Protein AF-A0A418Q5N7-F1 (afdb_monomer)

InterPro domains:
  IPR010618 Resuscitation-promoting factor, core lysozyme-like domain [PF06737] (36-112)
  IPR010618 Resuscitation-promoting factor, core lysozyme-like domain [cd13925] (40-112)
  IPR021630 Resuscitation-promoting factor Rpf1, C-terminal [PF11574] (117-200)
  IPR023346 Lysozyme-like domain superfamily [SSF53955] (37-118)
  IPR044905 Resuscitation-promoting factor Rpf1, C-terminal superfamily [G3DSA:1.10.1200.100] (118-209)

Mean predicted aligned error: 20.43 Å

Secondary structure (DSSP, 8-state):
-------------------------S--------PBPPHHHHHHHHHHHHTT-TT---SSSEETTTTEEHHHHHHTTGGGT-SSGGGS-HHHHHHHHHHHHHHHGGGGSHHHHHHHT--PBP----PPPPS-------S---HHHHHHHHHH--TTHHHHHHHHHHHHHHHHTT-P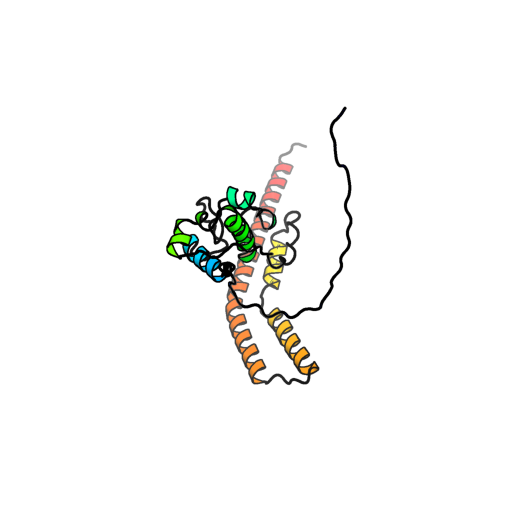PPHHHHHHHHHHHHHHHHHHHHHHHHHHHHHHHHHHHHHHHHHHHHHHHHHHHHTS--

Structure (mmCIF, N/CA/C/O backbone):
data_AF-A0A418Q5N7-F1
#
_entry.id   AF-A0A418Q5N7-F1
#
loop_
_atom_site.group_PDB
_atom_site.id
_atom_site.type_symbol
_atom_site.label_atom_id
_atom_site.label_alt_id
_atom_site.label_comp_id
_atom_site.label_asym_id
_atom_site.label_entity_id
_atom_site.label_seq_id
_atom_site.pdbx_PDB_ins_code
_atom_site.Cartn_x
_atom_site.Cartn_y
_atom_site.Cartn_z
_atom_site.occupancy
_atom_site.B_iso_or_equiv
_atom_site.auth_seq_id
_atom_site.auth_comp_id
_atom_site.auth_asym_id
_atom_site.auth_atom_id
_atom_site.pdbx_PDB_model_num
ATOM 1 N N . MET A 1 1 ? -34.633 22.352 -53.965 1.00 38.97 1 MET A N 1
ATOM 2 C CA . MET A 1 1 ? -34.235 20.928 -54.056 1.00 38.97 1 MET A CA 1
ATOM 3 C C . MET A 1 1 ? -32.882 20.821 -53.351 1.00 38.97 1 MET A C 1
ATOM 5 O O . MET A 1 1 ? -31.895 21.245 -53.923 1.00 38.97 1 MET A O 1
ATOM 9 N N . ALA A 1 2 ? -32.853 20.761 -52.018 1.00 40.00 2 ALA A N 1
ATOM 10 C CA . ALA A 1 2 ? -33.038 19.599 -51.132 1.00 40.00 2 ALA A CA 1
ATOM 11 C C . ALA A 1 2 ? -31.757 18.743 -51.025 1.00 40.00 2 ALA A C 1
ATOM 13 O O . ALA A 1 2 ? -31.295 18.164 -52.001 1.00 40.00 2 ALA A O 1
ATOM 14 N N . PHE A 1 3 ? -31.186 18.768 -49.817 1.00 41.09 3 PHE A N 1
ATOM 15 C CA . PHE A 1 3 ? -29.877 18.266 -49.409 1.00 41.09 3 PHE A CA 1
ATOM 16 C C . PHE A 1 3 ? -29.760 16.737 -49.457 1.00 41.09 3 PHE A C 1
ATOM 18 O O . PHE A 1 3 ? -30.701 16.008 -49.157 1.00 41.09 3 PHE A O 1
ATOM 25 N N . ASN A 1 4 ? -28.554 16.279 -49.794 1.00 38.31 4 ASN A N 1
ATOM 26 C CA . ASN A 1 4 ? -28.166 14.879 -49.894 1.00 38.31 4 ASN A CA 1
ATOM 27 C C . ASN A 1 4 ? -27.744 14.363 -48.503 1.00 38.31 4 ASN A C 1
ATOM 29 O O . ASN A 1 4 ? -26.678 14.725 -48.007 1.00 38.31 4 ASN A O 1
ATOM 33 N N . THR A 1 5 ? -28.555 13.518 -47.865 1.00 37.25 5 THR A N 1
ATOM 34 C CA . THR A 1 5 ? -28.189 12.832 -46.614 1.00 37.25 5 THR A CA 1
ATOM 35 C C . THR A 1 5 ? -27.991 11.351 -46.907 1.00 37.25 5 THR A C 1
ATOM 37 O O . THR A 1 5 ? -28.946 10.620 -47.158 1.00 37.25 5 THR A O 1
ATOM 40 N N . LYS A 1 6 ? -26.732 10.898 -46.901 1.00 33.16 6 LYS A N 1
ATOM 41 C CA . LYS A 1 6 ? -26.385 9.487 -47.096 1.00 33.16 6 LYS A CA 1
ATOM 42 C C . LYS A 1 6 ? -26.582 8.735 -45.783 1.00 33.16 6 LYS A C 1
ATOM 44 O O . LYS A 1 6 ? -25.786 8.846 -44.855 1.00 33.16 6 LYS A O 1
ATOM 49 N N . THR A 1 7 ? -27.665 7.976 -45.713 1.00 39.66 7 THR A N 1
ATOM 50 C CA . THR A 1 7 ? -27.908 6.977 -44.677 1.00 39.66 7 THR A CA 1
ATOM 51 C C . THR A 1 7 ? -27.151 5.686 -45.005 1.00 39.66 7 THR A C 1
ATOM 53 O O . THR A 1 7 ? -27.056 5.286 -46.163 1.00 39.66 7 THR A O 1
ATOM 56 N N . SER A 1 8 ? -26.797 4.967 -43.939 1.00 37.50 8 SER A N 1
ATOM 57 C CA . SER A 1 8 ? -26.924 3.509 -43.818 1.00 37.50 8 SER A CA 1
ATOM 58 C C . SER A 1 8 ? -25.710 2.604 -44.111 1.00 37.50 8 SER A C 1
ATOM 60 O O . SER A 1 8 ? -25.366 2.330 -45.257 1.00 37.50 8 SER A O 1
ATOM 62 N N . ARG A 1 9 ? -25.290 1.981 -42.998 1.00 47.94 9 ARG A N 1
ATOM 63 C CA . ARG A 1 9 ? -25.267 0.533 -42.694 1.00 47.94 9 ARG A CA 1
ATOM 64 C C . ARG A 1 9 ? -23.919 -0.188 -42.723 1.00 47.94 9 ARG A C 1
ATOM 66 O O . ARG A 1 9 ? -23.191 -0.219 -43.703 1.00 47.94 9 ARG A O 1
ATOM 73 N N . PHE A 1 10 ? -23.703 -0.825 -41.573 1.00 51.12 10 PHE A N 1
ATOM 74 C CA . PHE A 1 10 ? -22.795 -1.912 -41.258 1.00 51.12 10 PHE A CA 1
ATOM 75 C C . PHE A 1 10 ? -22.811 -3.033 -42.300 1.00 51.12 10 PHE A C 1
ATOM 77 O O . PHE A 1 10 ? -23.878 -3.486 -42.714 1.00 51.12 10 PHE A O 1
ATOM 84 N N . SER A 1 11 ? -21.630 -3.578 -42.580 1.00 49.12 11 SER A N 1
ATOM 85 C CA . SER A 1 11 ? -21.484 -4.951 -43.059 1.00 49.12 11 SER A CA 1
ATOM 86 C C . SER A 1 11 ? -20.142 -5.524 -42.612 1.00 49.12 11 SER A C 1
ATOM 88 O O . SER A 1 11 ? -19.082 -5.163 -43.118 1.00 49.12 11 SER A O 1
ATOM 90 N N . THR A 1 12 ? -20.229 -6.425 -41.638 1.00 44.84 12 THR A N 1
ATOM 91 C CA . THR A 1 12 ? -19.227 -7.423 -41.269 1.00 44.84 12 THR A CA 1
ATOM 92 C C . THR A 1 12 ? -18.898 -8.294 -42.480 1.00 44.84 12 THR A C 1
ATOM 94 O O . THR A 1 12 ? -19.800 -8.899 -43.051 1.00 44.84 12 THR A O 1
ATOM 97 N N . ALA A 1 13 ? -17.622 -8.417 -42.838 1.00 50.16 13 ALA A N 1
ATOM 98 C CA . ALA A 1 13 ? -17.115 -9.569 -43.580 1.00 50.16 13 ALA A CA 1
ATOM 99 C C . ALA A 1 13 ? -15.600 -9.671 -43.391 1.00 50.16 13 ALA A C 1
ATOM 101 O O . ALA A 1 13 ? -14.816 -8.987 -44.046 1.00 50.16 13 ALA A O 1
ATOM 102 N N . ALA A 1 14 ? -15.203 -10.550 -42.475 1.00 47.44 14 ALA A N 1
ATOM 103 C CA . ALA A 1 14 ? -13.850 -11.058 -42.388 1.00 47.44 14 ALA A CA 1
ATOM 104 C C . ALA A 1 14 ? -13.486 -11.780 -43.694 1.00 47.44 14 ALA A C 1
ATOM 106 O O . ALA A 1 14 ? -14.199 -12.681 -44.139 1.00 47.44 14 ALA A O 1
ATOM 107 N N . ARG A 1 15 ? -12.350 -11.413 -44.284 1.00 39.72 15 ARG A N 1
ATOM 108 C CA . ARG A 1 15 ? -11.614 -12.252 -45.231 1.00 39.72 15 ARG A CA 1
ATOM 109 C C . ARG A 1 15 ? -10.146 -12.216 -44.826 1.00 39.72 15 ARG A C 1
ATOM 111 O O . ARG A 1 15 ? -9.422 -11.289 -45.162 1.00 39.72 15 ARG A O 1
ATOM 118 N N . LEU A 1 16 ? -9.742 -13.217 -44.047 1.00 48.78 16 LEU A N 1
ATOM 119 C CA . LEU A 1 16 ? -8.342 -13.555 -43.818 1.00 48.78 16 LEU A CA 1
ATOM 120 C C . LEU A 1 16 ? -7.818 -14.240 -45.084 1.00 48.78 16 LEU A C 1
ATOM 122 O O . LEU A 1 16 ? -8.137 -15.397 -45.342 1.00 48.78 16 LEU A O 1
ATOM 126 N N . THR A 1 17 ? -7.031 -13.521 -45.877 1.00 42.41 17 THR A N 1
ATOM 127 C CA . THR A 1 17 ? -6.194 -14.099 -46.932 1.00 42.41 17 THR A CA 1
ATOM 128 C C . THR A 1 17 ? -4.748 -14.085 -46.456 1.00 42.41 17 THR A C 1
ATOM 130 O O . THR A 1 17 ? -4.130 -13.026 -46.373 1.00 42.41 17 THR A O 1
ATOM 133 N N . VAL A 1 18 ? -4.215 -15.262 -46.133 1.00 42.91 18 VAL A N 1
ATOM 134 C CA . VAL A 1 18 ? -2.780 -15.486 -45.933 1.00 42.91 18 VAL A CA 1
ATOM 135 C C . VAL A 1 18 ? -2.179 -15.862 -47.284 1.00 42.91 18 VAL A C 1
ATOM 137 O O . VAL A 1 18 ? -2.501 -16.925 -47.801 1.00 42.91 18 VAL A O 1
ATOM 140 N N . ALA A 1 19 ? -1.328 -14.998 -47.842 1.00 36.06 19 ALA A N 1
ATOM 141 C CA . ALA A 1 19 ? -0.185 -15.348 -48.696 1.00 36.06 19 ALA A CA 1
ATOM 142 C C . ALA A 1 19 ? 0.526 -14.063 -49.155 1.00 36.06 19 ALA A C 1
ATOM 144 O O . ALA A 1 19 ? -0.083 -13.222 -49.811 1.00 36.06 19 ALA A O 1
ATOM 145 N N . GLY A 1 20 ? 1.818 -13.932 -48.846 1.00 32.72 20 GLY A N 1
ATOM 146 C CA . GLY A 1 20 ? 2.673 -12.902 -49.441 1.00 32.72 20 GLY A CA 1
ATOM 147 C C . GLY A 1 20 ? 3.849 -12.502 -48.558 1.00 32.72 20 GLY A C 1
ATOM 148 O O . GLY A 1 20 ? 3.794 -11.481 -47.883 1.00 32.72 20 GLY A O 1
ATOM 149 N N . VAL A 1 21 ? 4.927 -13.290 -48.574 1.00 43.31 21 VAL A N 1
ATOM 150 C CA . VAL A 1 21 ? 6.238 -12.822 -48.103 1.00 43.31 21 VAL A CA 1
ATOM 151 C C . VAL A 1 21 ? 6.770 -11.838 -49.145 1.00 43.31 21 VAL A C 1
ATOM 153 O O . VAL A 1 21 ? 7.102 -12.240 -50.257 1.00 43.31 21 VAL A O 1
ATOM 156 N N . ALA A 1 22 ? 6.853 -10.560 -48.782 1.00 37.94 22 ALA A N 1
ATOM 157 C CA . ALA A 1 22 ? 7.602 -9.554 -49.521 1.00 37.94 22 ALA A CA 1
ATOM 158 C C . ALA A 1 22 ? 8.572 -8.869 -48.552 1.00 37.94 22 ALA A C 1
ATOM 160 O O . ALA A 1 22 ? 8.172 -8.106 -47.674 1.00 37.94 22 ALA A O 1
ATOM 161 N N . VAL A 1 23 ? 9.859 -9.189 -48.697 1.00 43.41 23 VAL A N 1
ATOM 162 C CA . VAL A 1 23 ? 10.958 -8.479 -48.041 1.00 43.41 23 VAL A CA 1
ATOM 163 C C . VAL A 1 23 ? 11.099 -7.127 -48.737 1.00 43.41 23 VAL A C 1
ATOM 165 O O . VAL A 1 23 ? 11.563 -7.060 -49.871 1.00 43.41 23 VAL A O 1
ATOM 168 N N . ALA A 1 24 ? 10.695 -6.057 -48.055 1.00 38.97 24 ALA A N 1
ATOM 169 C CA . ALA A 1 24 ? 11.031 -4.686 -48.416 1.00 38.97 24 ALA A CA 1
ATOM 170 C C . ALA A 1 24 ? 11.712 -4.030 -47.209 1.00 38.97 24 ALA A C 1
ATOM 172 O O . ALA A 1 24 ? 11.106 -3.817 -46.161 1.00 38.97 24 ALA A O 1
ATOM 173 N N . ALA A 1 25 ? 13.009 -3.775 -47.356 1.00 37.28 25 ALA A N 1
ATOM 174 C CA . ALA A 1 25 ? 13.814 -3.019 -46.415 1.00 37.28 25 ALA A CA 1
ATOM 175 C C . ALA A 1 25 ? 13.445 -1.528 -46.478 1.00 37.28 25 ALA A C 1
ATOM 177 O O . ALA A 1 25 ? 13.314 -0.977 -47.568 1.00 37.28 25 ALA A O 1
ATOM 178 N N . GLY A 1 26 ? 13.362 -0.866 -45.320 1.00 37.88 26 GLY A N 1
ATOM 179 C CA . GLY A 1 26 ? 13.438 0.594 -45.243 1.00 37.88 26 GLY A CA 1
ATOM 180 C C . GLY A 1 26 ? 12.485 1.223 -44.236 1.00 37.88 26 GLY A C 1
ATOM 181 O O . GLY A 1 26 ? 11.293 1.349 -44.490 1.00 37.88 26 GLY A O 1
ATOM 182 N N . SER A 1 27 ? 13.054 1.688 -43.122 1.00 37.16 27 SER A N 1
ATOM 183 C CA . SER A 1 27 ? 12.430 2.501 -42.065 1.00 37.16 27 SER A CA 1
ATOM 184 C C . SER A 1 27 ? 11.268 1.853 -41.305 1.00 37.16 27 SER A C 1
ATOM 186 O O . SER A 1 27 ? 10.138 2.332 -41.317 1.00 37.16 27 SER A O 1
ATOM 188 N N . ALA A 1 28 ? 11.590 0.836 -40.500 1.00 37.72 28 ALA A N 1
ATOM 189 C CA . ALA A 1 28 ? 10.919 0.746 -39.211 1.00 37.72 28 ALA A CA 1
ATOM 190 C C . ALA A 1 28 ? 11.295 2.022 -38.446 1.00 37.72 28 ALA A C 1
ATOM 192 O O . ALA A 1 28 ? 12.433 2.179 -38.004 1.00 37.72 28 ALA A O 1
ATOM 193 N N . ILE A 1 29 ? 10.361 2.969 -38.352 1.00 41.12 29 ILE A N 1
ATOM 194 C CA . ILE A 1 29 ? 10.400 3.961 -37.284 1.00 41.12 29 ILE A CA 1
ATOM 195 C C . ILE A 1 29 ? 10.542 3.122 -36.017 1.00 41.12 29 ILE A C 1
ATOM 197 O O . ILE A 1 29 ? 9.659 2.319 -35.712 1.00 41.12 29 ILE A O 1
ATOM 201 N N . LEU A 1 30 ? 11.678 3.243 -35.329 1.00 38.25 30 LEU A N 1
ATOM 202 C CA . LEU A 1 30 ? 11.797 2.793 -33.952 1.00 38.25 30 LEU A CA 1
ATOM 203 C C . LEU A 1 30 ? 10.815 3.661 -33.166 1.00 38.25 30 LEU A C 1
ATOM 205 O O . LEU A 1 30 ? 11.186 4.688 -32.603 1.00 38.25 30 LEU A O 1
ATOM 209 N N . ALA A 1 31 ? 9.533 3.291 -33.186 1.00 39.22 31 ALA A N 1
ATOM 210 C CA . ALA A 1 31 ? 8.645 3.672 -32.115 1.00 39.22 31 ALA A CA 1
ATOM 211 C C . ALA A 1 31 ? 9.378 3.200 -30.857 1.00 39.22 31 ALA A C 1
ATOM 213 O O . ALA A 1 31 ? 9.769 2.026 -30.823 1.00 39.22 31 ALA A O 1
ATOM 214 N N . PRO A 1 32 ? 9.675 4.087 -29.890 1.00 37.97 32 PRO A N 1
ATOM 215 C CA . PRO A 1 32 ? 10.263 3.640 -28.644 1.00 37.97 32 PRO A CA 1
ATOM 216 C C . PRO A 1 32 ? 9.369 2.510 -28.156 1.00 37.97 32 PRO A C 1
ATOM 218 O O . PRO A 1 32 ? 8.161 2.697 -28.005 1.00 37.97 32 PRO A O 1
ATOM 221 N N . THR A 1 33 ? 9.937 1.312 -28.032 1.00 38.31 33 THR A N 1
ATOM 222 C CA . THR A 1 33 ? 9.251 0.205 -27.385 1.00 38.31 33 THR A CA 1
ATOM 223 C C . THR A 1 33 ? 8.876 0.750 -26.022 1.00 38.31 33 THR A C 1
ATOM 225 O O . THR A 1 33 ? 9.758 1.037 -25.213 1.00 38.31 33 THR A O 1
ATOM 228 N N . ALA A 1 34 ? 7.591 1.033 -25.829 1.00 44.47 34 ALA A N 1
ATOM 229 C CA . ALA A 1 34 ? 7.064 1.529 -24.579 1.00 44.47 34 ALA A CA 1
ATOM 230 C C . ALA A 1 34 ? 7.234 0.386 -23.580 1.00 44.47 34 ALA A C 1
ATOM 232 O O . ALA A 1 34 ? 6.387 -0.498 -23.482 1.00 44.47 34 ALA A O 1
ATOM 233 N N . SER A 1 35 ? 8.402 0.335 -22.943 1.00 51.97 35 SER A N 1
ATOM 234 C CA . SER A 1 35 ? 8.697 -0.661 -21.931 1.00 51.97 35 SER A CA 1
ATOM 235 C C . SER A 1 35 ? 7.704 -0.433 -20.806 1.00 51.97 35 SER A C 1
ATOM 237 O O . SER A 1 35 ? 7.656 0.658 -20.229 1.00 51.97 35 SER A O 1
ATOM 239 N N . ALA A 1 36 ? 6.877 -1.446 -20.557 1.00 55.69 36 ALA A N 1
ATOM 240 C CA . ALA A 1 36 ? 6.007 -1.492 -19.396 1.00 55.69 36 ALA A CA 1
ATOM 241 C C . ALA A 1 36 ? 6.831 -1.157 -18.152 1.00 55.69 36 ALA A C 1
ATOM 243 O O . ALA A 1 36 ? 7.978 -1.602 -18.055 1.00 55.69 36 ALA A O 1
ATOM 244 N N . ALA A 1 37 ? 6.268 -0.400 -17.211 1.00 59.84 37 ALA A N 1
ATOM 245 C CA . ALA A 1 37 ? 6.894 -0.251 -15.904 1.00 59.84 37 ALA A CA 1
ATOM 246 C C . ALA A 1 37 ? 7.162 -1.652 -15.327 1.00 59.84 37 ALA A C 1
ATOM 248 O O . ALA A 1 37 ? 6.222 -2.419 -15.151 1.00 59.84 37 ALA A O 1
ATOM 249 N N . PRO A 1 38 ? 8.409 -2.072 -15.081 1.00 74.31 38 PRO A N 1
ATOM 250 C CA . PRO A 1 38 ? 8.649 -3.323 -14.382 1.00 74.31 38 PRO A CA 1
ATOM 251 C C . PRO A 1 38 ? 8.172 -3.202 -12.930 1.00 74.31 38 PRO A C 1
ATOM 253 O O . PRO A 1 38 ? 8.157 -2.114 -12.357 1.00 74.31 38 PRO A O 1
ATOM 256 N N . ASP A 1 39 ? 7.840 -4.327 -12.297 1.00 81.00 39 ASP A N 1
ATOM 257 C CA . ASP A 1 39 ? 7.549 -4.393 -10.854 1.00 81.00 39 ASP A CA 1
ATOM 258 C C . ASP A 1 39 ? 8.617 -3.693 -10.006 1.00 81.00 39 ASP A C 1
ATOM 260 O O . ASP A 1 39 ? 8.302 -3.001 -9.041 1.00 81.00 39 ASP A O 1
ATOM 264 N N . SER A 1 40 ? 9.878 -3.792 -10.431 1.00 84.56 40 SER A N 1
ATOM 265 C CA . SER A 1 40 ? 11.009 -3.146 -9.773 1.00 84.56 40 SER A CA 1
ATOM 266 C C . SER A 1 40 ? 10.924 -1.619 -9.744 1.00 84.56 40 SER A C 1
ATOM 268 O O . SER A 1 40 ? 11.474 -1.010 -8.830 1.00 84.56 40 SER A O 1
ATOM 270 N N . ASP A 1 41 ? 10.269 -0.975 -10.714 1.00 90.00 41 ASP A N 1
ATOM 271 C CA . ASP A 1 41 ? 10.085 0.482 -10.694 1.00 90.00 41 ASP A CA 1
ATOM 272 C C . ASP A 1 41 ? 9.083 0.884 -9.610 1.00 90.00 41 ASP A C 1
ATOM 274 O O . ASP A 1 41 ? 9.328 1.835 -8.865 1.00 90.00 41 ASP A O 1
ATOM 278 N N . TRP A 1 42 ? 8.008 0.107 -9.457 1.00 94.75 42 TRP A N 1
ATOM 279 C CA . TRP A 1 42 ? 7.021 0.293 -8.396 1.00 94.75 42 TRP A CA 1
ATOM 280 C C . TRP A 1 42 ? 7.599 0.011 -7.008 1.00 94.75 42 TRP A C 1
ATOM 282 O O . TRP A 1 42 ? 7.335 0.768 -6.077 1.00 94.75 42 TRP A O 1
ATOM 292 N N . ASP A 1 43 ? 8.452 -1.005 -6.868 1.00 94.94 43 ASP A N 1
ATOM 293 C CA . ASP A 1 43 ? 9.138 -1.298 -5.603 1.00 94.94 43 ASP A CA 1
ATOM 294 C C . ASP A 1 43 ? 10.144 -0.217 -5.220 1.00 94.94 43 ASP A C 1
ATOM 296 O O . ASP A 1 43 ? 10.197 0.211 -4.068 1.00 94.94 43 ASP A O 1
ATOM 300 N N . ARG A 1 44 ? 10.928 0.273 -6.187 1.00 96.25 44 ARG A N 1
ATOM 301 C CA . ARG A 1 44 ? 11.855 1.389 -5.960 1.00 96.25 44 ARG A CA 1
ATOM 302 C C . ARG A 1 44 ? 11.099 2.654 -5.575 1.00 96.25 44 ARG A C 1
ATOM 304 O O . ARG A 1 44 ? 11.556 3.385 -4.694 1.00 96.25 44 ARG A O 1
ATOM 311 N N . LEU A 1 45 ? 9.951 2.900 -6.208 1.00 97.06 45 LEU A N 1
ATOM 312 C CA . LEU A 1 45 ? 9.082 4.008 -5.844 1.00 97.06 45 LEU A CA 1
ATOM 313 C C . LEU A 1 45 ? 8.556 3.837 -4.414 1.00 97.06 45 LEU A C 1
ATOM 315 O O . LEU A 1 45 ? 8.750 4.738 -3.606 1.00 97.06 45 LEU A O 1
ATOM 319 N N . ALA A 1 46 ? 8.001 2.675 -4.065 1.00 97.69 46 ALA A N 1
ATOM 320 C CA . ALA A 1 46 ? 7.516 2.391 -2.713 1.00 97.69 46 ALA A CA 1
ATOM 321 C C . ALA A 1 46 ? 8.624 2.505 -1.653 1.00 97.69 46 ALA A C 1
ATOM 323 O O . ALA A 1 46 ? 8.405 3.028 -0.561 1.00 97.69 46 ALA A O 1
ATOM 324 N N . GLN A 1 47 ? 9.851 2.091 -1.979 1.00 97.06 47 GLN A N 1
ATOM 325 C CA . GLN A 1 47 ? 11.003 2.277 -1.100 1.00 97.06 47 GLN A CA 1
ATOM 326 C C . GLN A 1 47 ? 11.298 3.758 -0.838 1.00 97.06 47 GLN A C 1
ATOM 328 O O . GLN A 1 47 ? 11.679 4.122 0.273 1.00 97.06 47 GLN A O 1
ATOM 333 N N . CYS A 1 48 ? 11.132 4.613 -1.846 1.00 95.00 48 CYS A N 1
ATOM 334 C CA . CYS A 1 48 ? 11.323 6.051 -1.707 1.00 95.00 48 CYS A CA 1
ATOM 335 C C . CYS A 1 48 ? 10.158 6.731 -0.966 1.00 95.00 48 CYS A C 1
ATOM 337 O O . CYS A 1 48 ? 10.407 7.608 -0.143 1.00 95.00 48 CYS A O 1
ATOM 339 N N . GLU A 1 49 ? 8.919 6.312 -1.235 1.00 96.06 49 GLU A N 1
ATOM 340 C CA . GLU A 1 49 ? 7.694 6.930 -0.712 1.00 96.06 49 GLU A CA 1
ATOM 341 C C . GLU A 1 49 ? 7.381 6.512 0.734 1.00 96.06 49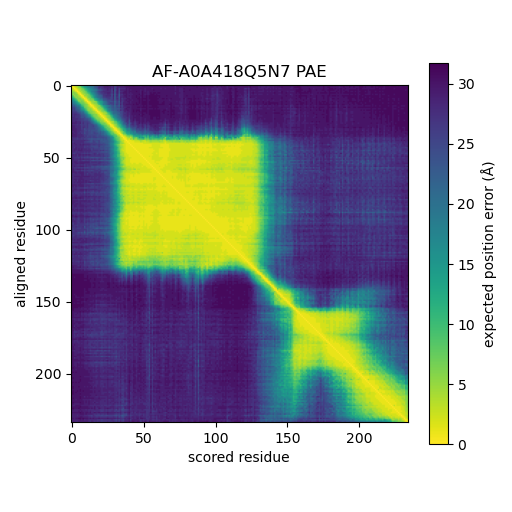 GLU A C 1
ATOM 343 O O . GLU A 1 49 ? 7.051 7.350 1.572 1.00 96.06 49 GLU A O 1
ATOM 348 N N . SER A 1 50 ? 7.504 5.221 1.054 1.00 96.50 50 SER A N 1
ATOM 349 C CA . SER A 1 50 ? 7.081 4.654 2.343 1.00 96.50 50 SER A CA 1
ATOM 350 C C . SER A 1 50 ? 8.153 3.824 3.050 1.00 96.50 50 SER A C 1
ATOM 352 O O . SER A 1 50 ? 7.872 3.177 4.062 1.00 96.50 50 SER A O 1
ATOM 354 N N . GLY A 1 51 ? 9.375 3.783 2.512 1.00 94.75 51 GLY A N 1
ATOM 355 C CA . GLY A 1 51 ? 10.399 2.848 2.976 1.00 94.75 51 GLY A CA 1
ATOM 356 C C . GLY A 1 51 ? 10.103 1.390 2.605 1.00 94.75 51 GLY A C 1
ATOM 357 O O . GLY A 1 51 ? 10.689 0.494 3.205 1.00 94.75 51 GLY A O 1
ATOM 358 N N . GLY A 1 52 ? 9.195 1.155 1.648 1.00 93.94 52 GLY A N 1
ATOM 359 C CA . GLY A 1 52 ? 8.819 -0.173 1.154 1.00 93.94 52 GLY A CA 1
ATOM 360 C C . GLY A 1 52 ? 7.649 -0.810 1.910 1.00 93.94 52 GLY A C 1
ATOM 361 O O . GLY A 1 52 ? 7.281 -1.951 1.632 1.00 93.94 52 GLY A O 1
ATOM 362 N N . ASN A 1 53 ? 7.032 -0.095 2.857 1.00 94.94 53 ASN A N 1
ATOM 363 C CA . ASN A 1 53 ? 5.887 -0.606 3.601 1.00 94.94 53 ASN A CA 1
ATOM 364 C C . ASN A 1 53 ? 4.573 -0.374 2.837 1.00 94.94 53 ASN A C 1
ATOM 366 O O . ASN A 1 53 ? 3.989 0.710 2.873 1.00 94.94 53 ASN A O 1
ATOM 370 N N . TRP A 1 54 ? 4.075 -1.431 2.194 1.00 94.94 54 TRP A N 1
ATOM 371 C CA . TRP A 1 54 ? 2.829 -1.415 1.421 1.00 94.94 54 TRP A CA 1
ATOM 372 C C . TRP A 1 54 ? 1.561 -1.199 2.248 1.00 94.94 54 TRP A C 1
ATOM 374 O O . TRP A 1 54 ? 0.556 -0.758 1.702 1.00 94.94 54 TRP A O 1
ATOM 384 N N . HIS A 1 55 ? 1.607 -1.433 3.557 1.00 95.31 55 HIS A N 1
ATOM 385 C CA . HIS A 1 55 ? 0.456 -1.289 4.452 1.00 95.31 55 HIS A CA 1
ATOM 386 C C . HIS A 1 55 ? 0.598 -0.073 5.377 1.00 95.31 55 HIS A C 1
ATOM 388 O O . HIS A 1 55 ? -0.071 0.010 6.407 1.00 95.31 55 HIS A O 1
ATOM 394 N N . THR A 1 56 ? 1.486 0.872 5.046 1.00 90.75 56 THR A N 1
ATOM 395 C CA . THR A 1 56 ? 1.732 2.028 5.909 1.00 90.75 56 THR A CA 1
ATOM 396 C C . THR A 1 56 ? 0.497 2.922 6.034 1.00 90.75 56 THR A C 1
ATOM 398 O O . THR A 1 56 ? -0.206 3.210 5.060 1.00 90.75 56 THR A O 1
ATOM 401 N N . ASN A 1 57 ? 0.259 3.381 7.257 1.00 94.94 57 ASN A N 1
ATOM 402 C CA . ASN A 1 57 ? -0.692 4.429 7.586 1.00 94.94 57 ASN A CA 1
ATOM 403 C C . ASN A 1 57 ? -0.165 5.166 8.821 1.00 94.94 57 ASN A C 1
ATOM 405 O O . ASN A 1 57 ? -0.347 4.728 9.954 1.00 94.94 57 ASN A O 1
ATOM 409 N N . THR A 1 58 ? 0.532 6.274 8.593 1.00 91.44 58 THR A N 1
ATOM 410 C CA . THR A 1 58 ? 1.153 7.080 9.657 1.00 91.44 58 THR A CA 1
ATOM 411 C C . THR A 1 58 ? 0.264 8.232 10.124 1.00 91.44 58 THR A C 1
ATOM 413 O O . THR A 1 58 ? 0.679 9.024 10.965 1.00 91.44 58 THR A O 1
ATOM 416 N N . GLY A 1 59 ? -0.948 8.360 9.570 1.00 93.31 59 GLY A N 1
ATOM 417 C CA . GLY A 1 59 ? -1.840 9.491 9.834 1.00 93.31 59 GLY A CA 1
ATOM 418 C C . GLY A 1 59 ? -1.468 10.783 9.093 1.00 93.31 59 GLY A C 1
ATOM 419 O O . GLY A 1 59 ? -2.024 11.833 9.395 1.00 93.31 59 GLY A O 1
ATOM 420 N N . ASN A 1 60 ? -0.568 10.731 8.103 1.00 90.19 60 ASN A N 1
ATOM 421 C CA . ASN A 1 60 ? -0.143 11.898 7.314 1.00 90.19 60 ASN A CA 1
ATOM 422 C C . ASN A 1 60 ? -1.063 12.238 6.119 1.00 90.19 60 ASN A C 1
ATOM 424 O O . ASN A 1 60 ? -0.710 13.081 5.298 1.00 90.19 60 ASN A O 1
ATOM 428 N N . GLY A 1 61 ? -2.224 11.581 6.006 1.00 91.25 61 GLY A N 1
ATOM 429 C CA . GLY A 1 61 ? -3.189 11.777 4.914 1.00 91.25 61 GLY A CA 1
ATOM 430 C C . GLY A 1 61 ? -2.891 10.987 3.632 1.00 91.25 61 GLY A C 1
ATOM 431 O O . GLY A 1 61 ? -3.656 11.084 2.670 1.00 91.25 61 GLY A O 1
ATOM 432 N N . TYR A 1 62 ? -1.823 10.188 3.632 1.00 96.38 62 TYR A N 1
ATOM 433 C CA . TYR A 1 62 ? -1.443 9.296 2.542 1.00 96.38 62 TYR A CA 1
ATOM 434 C C . TYR A 1 62 ? -1.394 7.848 3.028 1.00 96.38 62 TYR A C 1
ATOM 436 O O . TYR A 1 62 ? -1.176 7.576 4.209 1.00 96.38 62 TYR A O 1
ATOM 444 N N . TYR A 1 63 ? -1.622 6.916 2.109 1.00 97.38 63 TYR A N 1
ATOM 445 C CA . TYR A 1 63 ? -1.851 5.520 2.445 1.00 97.38 63 TYR A CA 1
ATOM 446 C C . TYR A 1 63 ? -1.063 4.582 1.537 1.00 97.38 63 TYR A C 1
ATOM 448 O O . TYR A 1 63 ? -1.010 4.774 0.319 1.00 97.38 63 TYR A O 1
ATOM 456 N N . GLY A 1 64 ? -0.557 3.508 2.137 1.00 97.06 64 GLY A N 1
ATOM 457 C CA . GLY A 1 64 ? 0.042 2.386 1.430 1.00 97.06 64 GLY A CA 1
ATOM 458 C C . GLY A 1 64 ? 1.425 2.673 0.848 1.00 97.06 64 GLY A C 1
ATOM 459 O O . GLY A 1 64 ? 2.020 3.727 1.064 1.00 97.06 64 GLY A O 1
ATOM 460 N N . GLY A 1 65 ? 1.951 1.704 0.101 1.00 96.88 65 GLY A N 1
ATOM 461 C CA . GLY A 1 65 ? 3.342 1.703 -0.358 1.00 96.88 65 GLY A CA 1
ATOM 462 C C . GLY A 1 65 ? 3.682 2.883 -1.257 1.00 96.88 65 GLY A C 1
ATOM 463 O O . GLY A 1 65 ? 4.769 3.440 -1.166 1.00 96.88 65 GLY A O 1
ATOM 464 N N . LEU A 1 66 ? 2.722 3.293 -2.081 1.00 98.12 66 LEU A N 1
ATOM 465 C CA . LEU A 1 66 ? 2.880 4.371 -3.055 1.00 98.12 66 LEU A CA 1
ATOM 466 C C . LEU A 1 66 ? 2.313 5.706 -2.562 1.00 98.12 66 LEU A C 1
ATOM 468 O O . LEU A 1 66 ? 2.131 6.613 -3.371 1.00 98.12 66 LEU A O 1
ATOM 472 N N . GLN A 1 67 ? 2.011 5.815 -1.261 1.00 98.19 67 GLN A N 1
ATOM 473 C CA . GLN A 1 67 ? 1.549 7.048 -0.624 1.00 98.19 67 GLN A CA 1
ATOM 474 C C . GLN A 1 67 ? 0.376 7.701 -1.380 1.00 98.19 67 GLN A C 1
ATOM 476 O O . GLN A 1 67 ? 0.411 8.875 -1.740 1.00 98.19 67 GLN A O 1
ATOM 481 N N . PHE A 1 68 ? -0.698 6.949 -1.629 1.00 97.88 68 PHE A N 1
ATOM 482 C CA . PHE A 1 68 ? -1.896 7.496 -2.269 1.00 97.88 68 PHE A CA 1
ATOM 483 C C . PHE A 1 68 ? -2.661 8.425 -1.328 1.00 97.88 68 PHE A C 1
ATOM 485 O O . PHE A 1 68 ? -2.894 8.080 -0.171 1.00 97.88 68 PHE A O 1
ATOM 492 N N . SER A 1 69 ? -3.163 9.552 -1.842 1.00 96.94 69 SER A N 1
ATOM 493 C CA . SER A 1 69 ? -4.244 10.275 -1.161 1.00 96.94 69 SER A CA 1
ATOM 494 C C . SER A 1 69 ? -5.557 9.487 -1.274 1.00 96.94 69 SER A C 1
ATOM 496 O O . SER A 1 69 ? -5.770 8.765 -2.253 1.00 96.94 69 SER A O 1
ATOM 498 N N . ALA A 1 70 ? -6.478 9.659 -0.320 1.00 93.62 70 ALA A N 1
ATOM 499 C CA . ALA A 1 70 ? -7.801 9.025 -0.394 1.00 93.62 70 ALA A CA 1
ATOM 500 C C . ALA A 1 70 ? -8.572 9.417 -1.671 1.00 93.62 70 ALA A C 1
ATOM 502 O O . ALA A 1 70 ? -9.234 8.580 -2.284 1.00 93.62 70 ALA A O 1
ATOM 503 N N . GLY A 1 71 ? -8.450 10.679 -2.101 1.00 93.56 71 GLY A N 1
ATOM 504 C CA . GLY A 1 71 ? -9.097 11.187 -3.311 1.00 93.56 71 GLY A CA 1
ATOM 505 C C . GLY A 1 71 ? -8.553 10.540 -4.583 1.00 93.56 71 GLY A C 1
ATOM 506 O O . GLY A 1 71 ? -9.334 10.079 -5.412 1.00 93.56 71 GLY A O 1
ATOM 507 N N . THR A 1 72 ? -7.227 10.439 -4.713 1.00 93.69 72 THR A N 1
ATOM 508 C CA . THR A 1 72 ? -6.585 9.764 -5.852 1.00 93.69 72 THR A CA 1
ATOM 509 C C . THR A 1 72 ? -6.938 8.280 -5.868 1.00 93.69 72 THR A C 1
ATOM 511 O O . THR A 1 72 ? -7.343 7.758 -6.901 1.00 93.69 72 THR A O 1
ATOM 514 N N . TRP A 1 73 ? -6.853 7.605 -4.721 1.00 96.50 73 TRP A N 1
ATOM 515 C CA . TRP A 1 73 ? -7.211 6.191 -4.604 1.00 96.50 73 TRP A CA 1
ATOM 516 C C . TRP A 1 73 ? -8.638 5.920 -5.097 1.00 96.50 73 TRP A C 1
ATOM 518 O O . TRP A 1 73 ? -8.860 5.051 -5.941 1.00 96.50 73 TRP A O 1
ATOM 528 N N . ASN A 1 74 ? -9.603 6.711 -4.621 1.00 95.56 74 ASN A N 1
ATOM 529 C CA . ASN A 1 74 ? -10.998 6.590 -5.026 1.00 95.56 74 ASN A CA 1
ATOM 530 C C . ASN A 1 74 ? -11.211 6.944 -6.509 1.00 95.56 74 ASN A C 1
ATOM 532 O O . ASN A 1 74 ? -11.845 6.188 -7.241 1.00 95.56 74 ASN A O 1
ATOM 536 N N . GLY A 1 75 ? -10.635 8.057 -6.972 1.00 92.31 75 GLY A N 1
ATOM 537 C CA . GLY A 1 75 ? -10.797 8.545 -8.345 1.00 92.31 75 GLY A CA 1
ATOM 538 C C . GLY A 1 75 ? -10.260 7.597 -9.421 1.00 92.31 75 GLY A C 1
ATOM 539 O O . GLY A 1 75 ? -10.708 7.659 -10.562 1.00 92.31 75 GLY A O 1
ATOM 540 N N . PHE A 1 76 ? -9.344 6.696 -9.058 1.00 95.12 76 PHE A N 1
ATOM 541 C CA . PHE A 1 76 ? -8.742 5.711 -9.962 1.00 95.12 76 PHE A CA 1
ATOM 542 C C . PHE A 1 76 ? -9.228 4.272 -9.717 1.00 95.12 76 PHE A C 1
ATOM 544 O O . PHE A 1 76 ? -8.622 3.304 -10.188 1.00 95.12 76 PHE A O 1
ATOM 551 N N . GLY A 1 77 ? -10.359 4.122 -9.021 1.00 90.69 77 GLY A N 1
ATOM 552 C CA . GLY A 1 77 ? -11.055 2.844 -8.869 1.00 90.69 77 GLY A CA 1
ATOM 553 C C . GLY A 1 77 ? -10.493 1.931 -7.782 1.00 90.69 77 GLY A C 1
ATOM 554 O O . GLY A 1 77 ? -10.870 0.769 -7.726 1.00 90.69 77 GLY A O 1
ATOM 555 N N . GLY A 1 78 ? -9.641 2.428 -6.883 1.00 93.44 78 GLY A N 1
ATOM 556 C CA . GLY A 1 78 ? -9.063 1.610 -5.813 1.00 93.44 78 GLY A CA 1
ATOM 557 C C . GLY A 1 78 ? -10.074 1.061 -4.801 1.00 93.44 78 GLY A C 1
ATOM 558 O O . GLY A 1 78 ? -9.771 0.114 -4.080 1.00 93.44 78 GLY A O 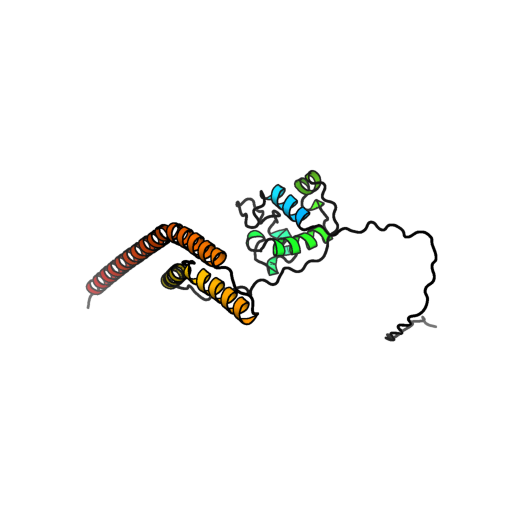1
ATOM 559 N N . GLN A 1 79 ? -11.305 1.584 -4.784 1.00 93.56 79 GLN A N 1
ATOM 560 C CA . GLN A 1 79 ? -12.390 1.057 -3.945 1.00 93.56 79 GLN A CA 1
ATOM 561 C C . GLN A 1 79 ? -12.726 -0.413 -4.230 1.00 93.56 79 GLN A C 1
ATOM 563 O O . GLN A 1 79 ? -13.277 -1.076 -3.356 1.00 93.56 79 GLN A O 1
ATOM 568 N N . GLU A 1 80 ? -12.373 -0.945 -5.404 1.00 89.88 80 GLU A N 1
ATOM 569 C CA . GLU A 1 80 ? -12.538 -2.375 -5.691 1.00 89.88 80 GLU A CA 1
ATOM 570 C C . GLU A 1 80 ? -11.621 -3.269 -4.830 1.00 89.88 80 GLU A C 1
ATOM 572 O O . GLU A 1 80 ? -11.941 -4.433 -4.602 1.00 89.88 80 GLU A O 1
ATOM 577 N N . PHE A 1 81 ? -10.513 -2.719 -4.317 1.00 87.88 81 PHE A N 1
ATOM 578 C CA . PHE A 1 81 ? -9.525 -3.430 -3.496 1.00 87.88 81 PHE A CA 1
ATOM 579 C C . PHE A 1 81 ? -9.614 -3.068 -2.005 1.00 87.88 81 PHE A C 1
ATOM 581 O O . PHE A 1 81 ? -9.227 -3.853 -1.136 1.00 87.88 81 PHE A O 1
ATOM 588 N N . GLY A 1 82 ? -10.165 -1.894 -1.688 1.00 89.50 82 GLY A N 1
ATOM 589 C CA . GLY A 1 82 ? -10.458 -1.474 -0.322 1.00 89.50 82 GLY A CA 1
ATOM 590 C C . GLY A 1 82 ? -10.742 0.021 -0.197 1.00 89.50 82 GLY A C 1
ATOM 591 O O . GLY A 1 82 ? -10.471 0.806 -1.102 1.00 89.50 82 GLY A O 1
ATOM 592 N N . ALA A 1 83 ? -11.250 0.437 0.968 1.00 91.00 83 ALA A N 1
ATOM 593 C CA . ALA A 1 83 ? -11.571 1.844 1.236 1.00 91.00 83 ALA A CA 1
ATOM 594 C C . ALA A 1 83 ? -10.356 2.785 1.090 1.00 91.00 83 ALA A C 1
ATOM 596 O O . ALA A 1 83 ? -10.503 3.926 0.651 1.00 91.00 83 ALA A O 1
ATOM 597 N N . PHE A 1 84 ? -9.157 2.291 1.410 1.00 95.06 84 PHE A N 1
ATOM 598 C CA . PHE A 1 84 ? -7.890 3.013 1.311 1.00 95.06 84 PHE A CA 1
ATOM 599 C C . PHE A 1 84 ? -6.794 2.089 0.777 1.00 95.06 84 PHE A C 1
ATOM 601 O O . PHE A 1 84 ? -6.863 0.875 0.968 1.00 95.06 84 PHE A O 1
ATOM 608 N N . ALA A 1 85 ? -5.742 2.669 0.194 1.00 94.06 85 ALA A N 1
ATOM 609 C CA . ALA A 1 85 ? -4.638 1.911 -0.396 1.00 94.06 85 ALA A CA 1
ATOM 610 C C . ALA A 1 85 ? -3.960 0.942 0.588 1.00 94.06 85 ALA A C 1
ATOM 612 O O . ALA A 1 85 ? -3.651 -0.178 0.213 1.00 94.06 85 ALA A O 1
ATOM 613 N N . HIS A 1 86 ? -3.800 1.316 1.862 1.00 95.94 86 HIS A N 1
ATOM 614 C CA . HIS A 1 86 ? -3.173 0.454 2.877 1.00 95.94 86 HIS A CA 1
ATOM 615 C C . HIS A 1 86 ? -3.992 -0.799 3.251 1.00 95.94 86 HIS A C 1
ATOM 617 O O . HIS A 1 86 ? -3.477 -1.665 3.951 1.00 95.94 86 HIS A O 1
ATOM 623 N N . HIS A 1 87 ? -5.250 -0.909 2.806 1.00 92.31 87 HIS A N 1
ATOM 624 C CA . HIS A 1 87 ? -6.059 -2.130 2.931 1.00 92.31 87 HIS A CA 1
ATOM 625 C C . HIS A 1 87 ? -5.889 -3.092 1.744 1.00 92.31 87 HIS A C 1
ATOM 627 O O . HIS A 1 87 ? -6.389 -4.218 1.799 1.00 92.31 87 HIS A O 1
ATOM 633 N N . ALA A 1 88 ? -5.245 -2.630 0.674 1.00 92.06 88 ALA A N 1
ATOM 634 C CA . ALA A 1 88 ? -5.021 -3.376 -0.550 1.00 92.06 88 ALA A CA 1
ATOM 635 C C . ALA A 1 88 ? -3.605 -3.961 -0.573 1.00 92.06 88 ALA A C 1
ATOM 637 O O . ALA A 1 88 ? -2.668 -3.378 -0.015 1.00 92.06 88 ALA A O 1
ATOM 638 N N . SER A 1 89 ? -3.443 -5.097 -1.248 1.00 92.88 89 SER A N 1
ATOM 639 C CA . SER A 1 89 ? -2.132 -5.707 -1.456 1.00 92.88 89 SER A CA 1
ATOM 640 C C . SER A 1 89 ? -1.225 -4.804 -2.296 1.00 92.88 89 SER A C 1
ATOM 642 O O . SER A 1 89 ? -1.667 -3.849 -2.942 1.00 92.88 89 SER A O 1
ATOM 644 N N . ARG A 1 90 ? 0.066 -5.138 -2.327 1.00 94.81 90 ARG A N 1
ATOM 645 C CA . ARG A 1 90 ? 1.037 -4.504 -3.221 1.00 94.81 90 ARG A CA 1
ATOM 646 C C . ARG A 1 90 ? 0.548 -4.504 -4.672 1.00 94.81 90 ARG A C 1
ATOM 648 O O . ARG A 1 90 ? 0.522 -3.463 -5.318 1.00 94.81 90 ARG A O 1
ATOM 655 N N . GLU A 1 91 ? 0.138 -5.661 -5.175 1.00 93.31 91 GLU A N 1
ATOM 656 C CA . GLU A 1 91 ? -0.267 -5.842 -6.569 1.00 93.31 91 GLU A CA 1
ATOM 657 C C . GLU A 1 91 ? -1.545 -5.057 -6.879 1.00 93.31 91 GLU A C 1
ATOM 659 O O . GLU A 1 91 ? -1.633 -4.408 -7.919 1.00 93.31 91 GLU A O 1
ATOM 664 N N . GLU A 1 92 ? -2.509 -5.054 -5.957 1.00 94.81 92 GLU A N 1
ATOM 665 C CA . GLU A 1 92 ? -3.741 -4.265 -6.059 1.00 94.81 92 GLU A CA 1
ATOM 666 C C . GLU A 1 92 ? -3.442 -2.755 -6.085 1.00 94.81 92 GLU A C 1
ATOM 668 O O . GLU A 1 92 ? -3.994 -2.015 -6.903 1.00 94.81 92 GLU A O 1
ATOM 673 N N . GLN A 1 93 ? -2.506 -2.285 -5.253 1.00 97.25 93 GLN A N 1
ATOM 674 C CA . GLN A 1 93 ? -2.053 -0.894 -5.286 1.00 97.25 93 GLN A CA 1
ATOM 675 C C . GLN A 1 93 ? -1.360 -0.543 -6.606 1.00 97.25 93 GLN A C 1
ATOM 677 O O . GLN A 1 93 ? -1.615 0.531 -7.151 1.00 97.25 93 GLN A O 1
ATOM 682 N N . ILE A 1 94 ? -0.537 -1.444 -7.151 1.00 95.81 94 ILE A N 1
ATOM 683 C CA . ILE A 1 94 ? 0.124 -1.255 -8.449 1.00 95.81 94 ILE A CA 1
ATOM 684 C C . ILE A 1 94 ? -0.907 -1.186 -9.583 1.00 95.81 94 ILE A C 1
ATOM 686 O O . ILE A 1 94 ? -0.761 -0.359 -10.476 1.00 95.81 94 ILE A O 1
ATOM 690 N N . VAL A 1 95 ? -1.991 -1.968 -9.543 1.00 95.31 95 VAL A N 1
ATOM 691 C CA . VAL A 1 95 ? -3.075 -1.861 -10.539 1.00 95.31 95 VAL A CA 1
ATOM 692 C C . VAL A 1 95 ? -3.661 -0.450 -10.575 1.00 95.31 95 VAL A C 1
ATOM 694 O O . VAL A 1 95 ? -3.842 0.120 -11.653 1.00 95.31 95 VAL A O 1
ATOM 697 N N . VAL A 1 96 ? -3.939 0.139 -9.411 1.00 96.56 96 VAL A N 1
ATOM 698 C CA . VAL A 1 96 ? -4.438 1.520 -9.329 1.00 96.56 96 VAL A CA 1
ATOM 699 C C . VAL A 1 96 ? -3.356 2.514 -9.761 1.00 96.56 96 VAL A C 1
ATOM 701 O O . VAL A 1 96 ? -3.651 3.476 -10.471 1.00 96.56 96 VAL A O 1
ATOM 704 N N . ALA A 1 97 ? -2.096 2.260 -9.404 1.00 96.69 97 ALA A N 1
ATOM 705 C CA . ALA A 1 97 ? -0.961 3.094 -9.783 1.00 96.69 97 ALA A CA 1
ATOM 706 C C . ALA A 1 97 ? -0.741 3.148 -11.298 1.00 96.69 97 ALA A C 1
ATOM 708 O O . ALA A 1 97 ? -0.483 4.222 -11.829 1.00 96.69 97 ALA A O 1
ATOM 709 N N . GLU A 1 98 ? -0.927 2.036 -12.007 1.00 94.75 98 GLU A N 1
ATOM 710 C CA . GLU A 1 98 ? -0.858 1.977 -13.472 1.00 94.75 98 GLU A CA 1
ATOM 711 C C . GLU A 1 98 ? -1.953 2.831 -14.131 1.00 94.75 98 GLU A C 1
ATOM 713 O O . GLU A 1 98 ? -1.715 3.478 -15.151 1.00 94.75 98 GLU A O 1
ATOM 718 N N . ARG A 1 99 ? -3.147 2.915 -13.525 1.00 94.81 99 ARG A N 1
ATOM 719 C CA . ARG A 1 99 ? -4.224 3.808 -13.999 1.00 94.81 99 ARG A CA 1
ATOM 720 C C . ARG A 1 99 ? -3.876 5.277 -13.772 1.00 94.81 99 ARG A C 1
ATOM 722 O O . ARG A 1 99 ? -4.123 6.106 -14.646 1.00 94.81 99 ARG A O 1
ATOM 729 N N . VAL A 1 100 ? -3.285 5.599 -12.620 1.00 96.62 100 VAL A N 1
ATOM 730 C CA . VAL A 1 100 ? -2.777 6.950 -12.333 1.00 96.62 100 VAL A CA 1
ATOM 731 C C . VAL A 1 100 ? -1.655 7.314 -13.299 1.00 96.62 100 VAL A C 1
ATOM 733 O O . VAL A 1 100 ? -1.691 8.392 -13.888 1.00 96.62 100 VAL A O 1
ATOM 736 N N . LEU A 1 101 ? -0.712 6.400 -13.530 1.00 93.69 101 LEU A N 1
ATOM 737 C CA . LEU A 1 101 ? 0.388 6.572 -14.474 1.00 93.69 101 LEU A CA 1
ATOM 738 C C . LEU A 1 101 ? -0.131 6.801 -15.898 1.00 93.69 101 LEU A C 1
ATOM 740 O O . LEU A 1 101 ? 0.391 7.661 -16.601 1.00 93.69 101 LEU A O 1
ATOM 744 N N . ALA A 1 102 ? -1.199 6.107 -16.298 1.00 92.44 102 ALA A N 1
ATOM 745 C CA . ALA A 1 102 ? -1.849 6.314 -17.589 1.00 92.44 102 ALA A CA 1
ATOM 746 C C . ALA A 1 102 ? -2.473 7.705 -17.752 1.00 92.44 102 ALA A C 1
ATOM 748 O O . ALA A 1 102 ? -2.439 8.261 -18.847 1.00 92.44 102 ALA A O 1
ATOM 749 N N . ALA A 1 103 ? -3.030 8.274 -16.683 1.00 92.75 103 ALA A N 1
ATOM 750 C CA . ALA A 1 103 ? -3.704 9.569 -16.746 1.00 92.75 103 ALA A CA 1
ATOM 751 C C . ALA A 1 103 ? -2.776 10.766 -16.496 1.00 92.75 103 ALA A C 1
ATOM 753 O O . ALA A 1 103 ? -2.983 11.831 -17.071 1.00 92.75 103 ALA A O 1
ATOM 754 N N . GLN A 1 104 ? -1.792 10.616 -15.610 1.00 91.81 104 GLN A N 1
ATOM 755 C CA . GLN A 1 104 ? -0.997 11.728 -15.073 1.00 91.81 104 GLN A CA 1
ATOM 756 C C . GLN A 1 104 ? 0.506 11.579 -15.340 1.00 91.81 104 GLN A C 1
ATOM 758 O O . GLN A 1 104 ? 1.270 12.523 -15.132 1.00 91.81 104 GLN A O 1
ATOM 763 N N . GLY A 1 105 ? 0.951 10.406 -15.798 1.00 92.88 105 GLY A N 1
ATOM 764 C CA . GLY A 1 105 ? 2.368 10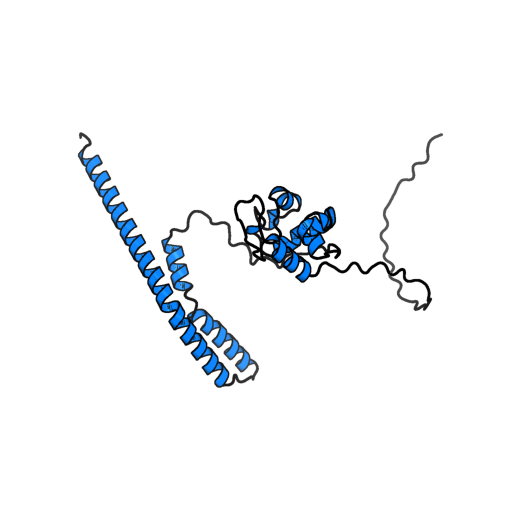.081 -15.894 1.00 92.88 105 GLY A CA 1
ATOM 765 C C . GLY A 1 105 ? 3.051 10.001 -14.523 1.00 92.88 105 GLY A C 1
ATOM 766 O O . GLY A 1 105 ? 2.430 10.101 -13.464 1.00 92.88 105 GLY A O 1
ATOM 767 N N . TRP A 1 106 ? 4.378 9.858 -14.537 1.00 93.00 106 TRP A N 1
ATOM 768 C CA . TRP A 1 106 ? 5.207 9.792 -13.324 1.00 93.00 106 TRP A CA 1
ATOM 769 C C . TRP A 1 106 ? 5.191 11.079 -12.481 1.00 93.00 106 TRP A C 1
ATOM 771 O O . TRP A 1 106 ? 5.692 11.091 -11.354 1.00 93.00 106 TRP A O 1
ATOM 781 N N . GLY A 1 107 ? 4.590 12.156 -12.998 1.00 92.31 107 GLY A N 1
ATOM 782 C CA . GLY A 1 107 ? 4.371 13.411 -12.280 1.00 92.31 107 GLY A CA 1
ATOM 783 C C . GLY A 1 107 ? 3.421 13.292 -11.085 1.00 92.31 107 GLY A C 1
ATOM 784 O O . GLY A 1 107 ? 3.444 14.172 -10.231 1.00 92.31 107 GLY A O 1
ATOM 785 N N . ALA A 1 108 ? 2.651 12.202 -10.977 1.00 93.56 108 ALA A N 1
ATOM 786 C CA . ALA A 1 108 ? 1.861 11.896 -9.782 1.00 93.56 108 ALA A CA 1
ATOM 787 C C . ALA A 1 108 ? 2.729 11.608 -8.537 1.00 93.56 108 ALA A C 1
ATOM 789 O O . ALA A 1 108 ? 2.265 11.804 -7.416 1.00 93.56 108 ALA A O 1
ATOM 790 N N . TRP A 1 109 ? 3.999 11.223 -8.732 1.00 96.94 109 TRP A N 1
ATOM 791 C CA . TRP A 1 109 ? 4.994 10.998 -7.672 1.00 96.94 109 TRP A CA 1
ATOM 792 C C . TRP A 1 109 ? 6.255 11.846 -7.902 1.00 96.94 109 TRP A C 1
ATOM 794 O O . TRP A 1 109 ? 7.343 11.312 -8.130 1.00 96.94 109 TRP A O 1
ATOM 804 N N . PRO A 1 110 ? 6.143 13.185 -7.895 1.00 92.75 110 PRO A N 1
ATOM 805 C CA . PRO A 1 110 ? 7.103 14.077 -8.550 1.00 92.75 110 PRO A CA 1
ATOM 806 C C . PRO A 1 110 ? 8.510 14.039 -7.941 1.00 92.75 110 PRO A C 1
ATOM 808 O O . PRO A 1 110 ? 9.502 14.183 -8.658 1.00 92.75 110 PRO A O 1
ATOM 811 N N . SER A 1 111 ? 8.617 13.849 -6.624 1.00 95.12 111 SER A N 1
ATOM 812 C CA . SER A 1 111 ? 9.902 13.834 -5.920 1.00 95.12 111 SER A CA 1
ATOM 813 C C . SER A 1 111 ? 10.651 12.524 -6.152 1.00 95.12 111 SER A C 1
ATOM 815 O O . SER A 1 111 ? 11.808 12.530 -6.584 1.00 95.12 111 SER A O 1
ATOM 817 N N . CYS A 1 112 ? 9.997 11.393 -5.884 1.00 94.56 112 CYS A N 1
ATOM 818 C CA . CYS A 1 112 ? 10.632 10.086 -5.961 1.00 94.56 112 CYS A CA 1
ATOM 819 C C . CYS A 1 112 ? 10.815 9.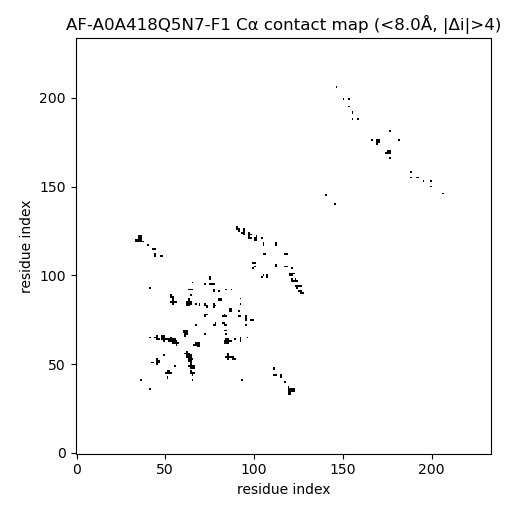605 -7.401 1.00 94.56 112 CYS A C 1
ATOM 821 O O . CYS A 1 112 ? 11.887 9.087 -7.716 1.00 94.56 112 CYS A O 1
ATOM 823 N N . SER A 1 113 ? 9.857 9.843 -8.302 1.00 95.19 113 SER A N 1
ATOM 824 C CA . SER A 1 113 ? 10.006 9.449 -9.708 1.00 95.19 113 SER A CA 1
ATOM 825 C C . SER A 1 113 ? 11.169 10.179 -10.383 1.00 95.19 113 SER A C 1
ATOM 827 O O . SER A 1 113 ? 11.998 9.543 -11.036 1.00 95.19 113 SER A O 1
ATOM 829 N N . LYS A 1 114 ? 11.320 11.489 -10.129 1.00 95.94 114 LYS A N 1
ATOM 830 C CA . LYS A 1 114 ? 12.457 12.288 -10.608 1.00 95.94 114 LYS A CA 1
ATOM 831 C C . LYS A 1 114 ? 13.782 11.808 -10.020 1.00 95.94 114 LYS A C 1
ATOM 833 O O . LYS A 1 114 ? 14.758 11.687 -10.753 1.00 95.94 114 LYS A O 1
ATOM 838 N N . LYS A 1 115 ? 13.826 11.524 -8.713 1.00 94.31 115 LYS A N 1
ATOM 839 C CA . LYS A 1 115 ? 15.032 11.013 -8.036 1.00 94.31 115 LYS A CA 1
ATOM 840 C C . LYS A 1 115 ? 15.478 9.657 -8.591 1.00 94.31 115 LYS A C 1
ATOM 842 O O . LYS A 1 115 ? 16.673 9.394 -8.669 1.00 94.31 115 LYS A O 1
ATOM 847 N N . LEU A 1 116 ? 14.524 8.801 -8.946 1.00 93.62 116 LEU A N 1
ATOM 848 C CA . LEU A 1 116 ? 14.767 7.436 -9.414 1.00 93.62 116 LEU A CA 1
ATOM 849 C C . LEU A 1 116 ? 14.922 7.323 -10.938 1.00 93.62 116 LEU A C 1
ATOM 851 O O . LEU A 1 116 ? 15.331 6.260 -11.412 1.00 93.62 116 LEU A O 1
ATOM 855 N N . GLY A 1 117 ? 14.612 8.392 -11.680 1.00 94.00 117 GLY A N 1
ATOM 856 C CA . GLY A 1 117 ? 14.655 8.425 -13.141 1.00 94.00 117 GLY A CA 1
ATOM 857 C C . GLY A 1 117 ? 13.561 7.586 -13.804 1.00 94.00 117 GLY A C 1
ATOM 858 O O . GLY A 1 117 ? 13.808 7.018 -14.861 1.00 94.00 117 GLY A O 1
ATOM 859 N N . LEU A 1 118 ? 12.383 7.465 -13.180 1.00 92.38 118 LEU A N 1
ATOM 860 C CA . LEU A 1 118 ? 11.296 6.627 -13.696 1.00 92.38 118 LEU A CA 1
ATOM 861 C C . LEU A 1 118 ? 10.643 7.276 -14.922 1.00 92.38 118 LEU A C 1
ATOM 863 O O . LEU A 1 118 ? 10.188 8.420 -14.870 1.00 92.38 118 LEU A O 1
ATOM 867 N N . ASN A 1 119 ? 10.611 6.537 -16.027 1.00 90.31 119 ASN A N 1
ATOM 868 C CA . ASN A 1 119 ? 10.103 6.996 -17.322 1.00 90.31 119 ASN A CA 1
ATOM 869 C C . ASN A 1 119 ? 9.403 5.890 -18.136 1.00 90.31 119 ASN A C 1
ATOM 871 O O . ASN A 1 119 ? 9.077 6.100 -19.304 1.00 90.31 119 ASN A O 1
ATOM 875 N N . SER A 1 120 ? 9.167 4.728 -17.526 1.00 86.38 120 SER A N 1
ATOM 876 C CA . SER A 1 120 ? 8.477 3.591 -18.138 1.00 86.38 120 SER A CA 1
ATOM 877 C C . SER A 1 120 ? 7.013 3.918 -18.457 1.00 86.38 120 SER A C 1
ATOM 879 O O . SER A 1 120 ? 6.399 4.763 -17.800 1.00 86.38 120 SER A O 1
ATOM 881 N N . ALA A 1 121 ? 6.450 3.256 -19.467 1.00 79.56 121 ALA A N 1
ATOM 882 C CA . ALA A 1 121 ? 5.082 3.501 -19.908 1.00 79.56 121 ALA A CA 1
ATOM 883 C C . ALA A 1 121 ? 4.052 2.759 -19.032 1.00 79.56 121 ALA A C 1
ATOM 885 O O . ALA A 1 121 ? 4.338 1.655 -18.552 1.00 79.56 121 ALA A O 1
ATOM 886 N N . PRO A 1 122 ? 2.841 3.325 -18.859 1.00 84.00 122 PRO A N 1
ATOM 887 C CA . PRO A 1 122 ? 1.751 2.649 -18.168 1.00 84.00 122 PRO A CA 1
ATOM 888 C C . PRO A 1 122 ? 1.346 1.380 -18.910 1.00 84.00 122 PRO A C 1
ATOM 890 O O . PRO A 1 122 ? 1.264 1.358 -20.139 1.00 84.00 122 PRO A O 1
ATOM 893 N N . THR A 1 123 ? 1.045 0.328 -18.160 1.00 80.19 123 THR A N 1
ATOM 894 C CA . THR A 1 123 ? 0.507 -0.920 -18.706 1.00 80.19 123 THR A CA 1
ATOM 895 C C . THR A 1 123 ? -0.690 -1.357 -17.873 1.00 80.19 123 THR A C 1
ATOM 897 O O . THR A 1 123 ? -0.551 -1.513 -16.662 1.00 80.19 123 THR A O 1
ATOM 900 N N . PRO A 1 124 ? -1.874 -1.577 -18.475 1.00 79.06 124 PRO A N 1
ATOM 901 C CA . PRO A 1 124 ? -3.015 -2.106 -17.743 1.00 79.06 124 PRO A CA 1
ATOM 902 C C . PRO A 1 124 ? -2.667 -3.440 -17.080 1.00 79.06 124 PRO A C 1
ATOM 904 O O . PRO A 1 124 ? -2.212 -4.374 -17.742 1.00 79.06 124 PRO A O 1
ATOM 907 N N . ARG A 1 125 ? -2.909 -3.532 -15.773 1.00 81.50 125 ARG A N 1
ATOM 908 C CA . ARG A 1 125 ? -2.695 -4.748 -14.988 1.00 81.50 125 ARG A CA 1
ATOM 909 C C . ARG A 1 125 ? -3.990 -5.232 -14.375 1.00 81.50 125 ARG A C 1
ATOM 911 O O . ARG A 1 125 ? -4.894 -4.454 -14.083 1.00 81.50 125 ARG A O 1
ATOM 918 N N . THR A 1 126 ? -4.031 -6.532 -14.139 1.00 77.00 126 THR A N 1
ATOM 919 C CA . THR A 1 126 ? -5.022 -7.176 -13.284 1.00 77.00 126 THR A CA 1
ATOM 920 C C . THR A 1 126 ? -4.305 -7.691 -12.047 1.00 77.00 126 THR A C 1
ATOM 922 O O . THR A 1 126 ? -3.199 -8.223 -12.146 1.00 77.00 126 THR A O 1
ATOM 925 N N . ALA A 1 127 ? -4.904 -7.486 -10.875 1.00 72.38 127 ALA A N 1
ATOM 926 C CA . ALA A 1 127 ? -4.375 -8.068 -9.653 1.00 72.38 127 ALA A CA 1
ATOM 927 C C . ALA A 1 127 ? -4.579 -9.591 -9.724 1.00 72.38 127 ALA A C 1
ATOM 929 O O . ALA A 1 127 ? -5.624 -10.031 -10.224 1.00 72.38 127 ALA A O 1
ATOM 930 N N . PRO A 1 128 ? -3.626 -10.411 -9.242 1.00 67.38 128 PRO A N 1
ATOM 931 C CA . PRO A 1 128 ? -3.908 -11.819 -9.014 1.00 67.38 128 PRO A CA 1
ATOM 932 C C . PRO A 1 128 ? -5.133 -11.900 -8.103 1.00 67.38 128 PRO A C 1
ATOM 934 O O . PRO A 1 128 ? -5.206 -11.186 -7.103 1.00 67.38 128 PRO A O 1
ATOM 937 N N . GLY A 1 129 ? -6.124 -12.703 -8.503 1.00 53.41 129 GLY A N 1
ATOM 938 C CA . GLY A 1 129 ? -7.399 -12.778 -7.800 1.00 53.41 129 GLY A CA 1
ATOM 939 C C . GLY A 1 129 ? -7.158 -12.964 -6.308 1.00 53.41 129 GLY A C 1
ATOM 940 O O . GLY A 1 129 ? -6.510 -13.931 -5.902 1.00 53.41 129 GLY A O 1
ATOM 941 N N . ARG A 1 130 ? -7.658 -12.021 -5.502 1.00 53.25 130 ARG A N 1
ATOM 942 C CA . ARG A 1 130 ? -7.682 -12.161 -4.048 1.00 53.25 130 ARG A CA 1
ATOM 943 C C . ARG A 1 130 ? -8.285 -13.542 -3.763 1.00 53.25 130 ARG A C 1
ATOM 945 O O . ARG A 1 130 ? -9.355 -13.824 -4.316 1.00 53.25 130 ARG A O 1
ATOM 952 N N . PRO A 1 131 ? -7.659 -14.414 -2.948 1.00 50.06 131 PRO A N 1
ATOM 953 C CA . PRO A 1 131 ? -8.415 -15.514 -2.365 1.00 50.06 131 PRO A CA 1
ATOM 954 C C . PRO A 1 131 ? -9.670 -14.870 -1.790 1.00 50.06 131 PRO A C 1
ATOM 956 O O . PRO A 1 131 ? -9.526 -13.896 -1.048 1.00 50.06 131 PRO A O 1
ATOM 959 N N . ALA A 1 132 ? -10.845 -15.297 -2.272 1.00 41.59 132 ALA A N 1
ATOM 960 C CA . ALA A 1 132 ? -12.109 -14.585 -2.108 1.00 41.59 132 ALA A CA 1
ATOM 961 C C . ALA A 1 132 ? -12.154 -13.904 -0.743 1.00 41.59 132 ALA A C 1
ATOM 963 O O . ALA A 1 132 ? -11.923 -14.573 0.267 1.00 41.59 132 ALA A O 1
ATOM 964 N N . ALA A 1 133 ? -12.367 -12.581 -0.731 1.00 44.75 133 ALA A N 1
ATOM 965 C CA . ALA A 1 133 ? -12.484 -11.833 0.508 1.00 44.75 133 ALA A CA 1
ATOM 966 C C . ALA A 1 133 ? -13.391 -12.636 1.441 1.00 44.75 133 ALA A C 1
ATOM 968 O O . ALA A 1 133 ? -14.541 -12.916 1.089 1.00 44.75 133 ALA A O 1
ATOM 969 N N . ALA A 1 134 ? -12.835 -13.080 2.572 1.00 42.59 134 ALA A N 1
ATOM 970 C CA . ALA A 1 134 ? -13.625 -13.719 3.606 1.00 42.59 134 ALA A CA 1
ATOM 971 C C . ALA A 1 134 ? -14.863 -12.834 3.823 1.00 42.59 134 ALA A C 1
ATOM 973 O O . ALA A 1 134 ? -14.702 -11.607 3.867 1.00 42.59 134 ALA A O 1
ATOM 974 N N . PRO A 1 135 ? -16.080 -13.410 3.852 1.00 40.19 135 PRO A N 1
ATOM 975 C CA . PRO A 1 135 ? -17.302 -12.628 3.941 1.00 40.19 135 PRO A CA 1
ATOM 976 C C . PRO A 1 135 ? -17.149 -11.604 5.063 1.00 40.19 135 PRO A C 1
ATOM 978 O O . PRO A 1 135 ? -16.672 -11.949 6.147 1.00 40.19 135 PRO A O 1
ATOM 981 N N . ALA A 1 136 ? -17.490 -10.344 4.763 1.00 41.28 136 ALA A N 1
ATOM 982 C CA . ALA A 1 136 ? -17.489 -9.254 5.731 1.00 41.28 136 ALA A CA 1
ATOM 983 C C . ALA A 1 136 ? -18.058 -9.779 7.057 1.00 41.28 136 ALA A C 1
ATOM 985 O O . ALA A 1 136 ? -19.097 -10.444 7.002 1.00 41.28 136 ALA A O 1
ATOM 986 N N . PRO A 1 137 ? -17.394 -9.568 8.210 1.00 44.91 137 PRO A N 1
ATOM 987 C CA . PRO A 1 137 ? -17.796 -10.215 9.446 1.00 44.91 137 PRO A CA 1
ATOM 988 C C . PRO A 1 137 ? -19.245 -9.850 9.756 1.00 44.91 137 PRO A C 1
ATOM 990 O O . PRO A 1 137 ? -19.559 -8.739 10.183 1.00 44.91 137 PRO A O 1
ATOM 993 N N . ALA A 1 138 ? -20.136 -10.808 9.510 1.00 47.00 138 ALA A N 1
ATOM 994 C CA . ALA A 1 138 ? -21.461 -10.816 10.077 1.00 47.00 138 ALA A CA 1
ATOM 995 C C . ALA A 1 138 ? -21.258 -10.829 11.593 1.00 47.00 138 ALA A C 1
ATOM 997 O O . ALA A 1 138 ? -20.613 -11.734 12.113 1.00 47.00 138 ALA A O 1
ATOM 998 N N . ALA A 1 139 ? -21.736 -9.774 12.252 1.00 43.81 139 ALA A N 1
ATOM 999 C CA . ALA A 1 139 ? -21.995 -9.684 13.684 1.00 43.81 139 ALA A CA 1
ATOM 1000 C C . ALA A 1 139 ? -21.052 -10.504 14.594 1.00 43.81 139 ALA A C 1
ATOM 1002 O O . ALA A 1 139 ? -21.312 -11.664 14.888 1.00 43.81 139 ALA A O 1
ATOM 1003 N N . ALA A 1 140 ? -19.992 -9.848 15.080 1.00 43.84 140 ALA A N 1
ATOM 1004 C CA . ALA A 1 140 ? -19.283 -10.165 16.324 1.00 43.84 140 ALA A CA 1
ATOM 1005 C C . ALA A 1 140 ? -19.151 -11.666 16.665 1.00 43.84 140 ALA A C 1
ATOM 1007 O O . ALA A 1 140 ? -19.854 -12.191 17.530 1.00 43.84 140 ALA A O 1
ATOM 1008 N N . ALA A 1 141 ? -18.172 -12.341 16.058 1.00 41.31 141 ALA A N 1
ATOM 1009 C CA . ALA A 1 141 ? -17.646 -13.564 16.650 1.00 41.31 141 ALA A CA 1
ATOM 1010 C C . ALA A 1 141 ? -17.055 -13.209 18.025 1.00 41.31 141 ALA A C 1
ATOM 1012 O O . ALA A 1 141 ? -16.139 -12.392 18.136 1.00 41.31 141 ALA A O 1
ATOM 1013 N N . THR A 1 142 ? -17.616 -13.787 19.085 1.00 41.84 142 THR A N 1
ATOM 1014 C CA . THR A 1 142 ? -17.125 -13.613 20.455 1.00 41.84 142 THR A CA 1
ATOM 1015 C C . THR A 1 142 ? -15.635 -13.972 20.558 1.00 41.84 142 THR A C 1
ATOM 1017 O O . THR A 1 142 ? -15.213 -14.937 19.911 1.00 41.84 142 THR A O 1
ATOM 1020 N N . PRO A 1 143 ? -14.854 -13.300 21.429 1.00 49.56 143 PRO A N 1
ATOM 1021 C CA . PRO A 1 143 ? -13.418 -13.551 21.630 1.00 49.56 143 PRO A CA 1
ATOM 1022 C C . PRO A 1 143 ? -13.041 -15.027 21.865 1.00 49.56 143 PRO A C 1
ATOM 1024 O O . PRO A 1 143 ? -11.929 -15.446 21.553 1.00 49.56 143 PRO A O 1
ATOM 1027 N N . ALA A 1 144 ? -13.978 -15.843 22.359 1.00 48.72 144 ALA A N 1
ATOM 1028 C CA . ALA A 1 144 ? -13.793 -17.275 22.576 1.00 48.72 144 ALA A CA 1
ATOM 1029 C C . ALA A 1 144 ? -13.528 -18.073 21.281 1.00 48.72 144 ALA A C 1
ATOM 1031 O O . ALA A 1 144 ? -12.712 -18.993 21.295 1.00 48.72 144 ALA A O 1
ATOM 1032 N N . ALA A 1 145 ? -14.159 -17.709 20.159 1.00 47.94 145 ALA A N 1
ATOM 1033 C CA . ALA A 1 145 ? -13.955 -18.396 18.880 1.00 47.94 145 ALA A CA 1
ATOM 1034 C C . ALA A 1 145 ? -12.596 -18.032 18.256 1.00 47.94 145 ALA A C 1
ATOM 1036 O O . ALA A 1 145 ? -11.896 -18.904 17.746 1.00 47.94 145 ALA A O 1
ATOM 1037 N N . ALA A 1 146 ? -12.175 -16.769 18.393 1.00 47.53 146 ALA A N 1
ATOM 1038 C CA . ALA A 1 146 ? -10.859 -16.307 17.953 1.00 47.53 146 ALA A CA 1
ATOM 1039 C C . ALA A 1 146 ? -9.717 -16.956 18.758 1.00 47.53 146 ALA A C 1
ATOM 1041 O O . ALA A 1 146 ? -8.705 -17.346 18.180 1.00 47.53 146 ALA A O 1
ATOM 1042 N N . ASN A 1 147 ? -9.899 -17.162 20.069 1.00 54.38 147 ASN A N 1
ATOM 1043 C CA . ASN A 1 147 ? -8.923 -17.868 20.908 1.00 54.38 147 ASN A CA 1
ATOM 1044 C C . ASN A 1 147 ? -8.835 -19.366 20.584 1.00 54.38 147 ASN A C 1
ATOM 1046 O O . ASN A 1 147 ? -7.745 -19.935 20.617 1.00 54.38 147 ASN A O 1
ATOM 1050 N N . GLN A 1 148 ? -9.949 -20.005 20.212 1.00 50.66 148 GLN A N 1
ATOM 1051 C CA . GLN A 1 148 ? -9.922 -21.387 19.722 1.00 50.66 148 GLN A CA 1
ATOM 1052 C C . GLN A 1 148 ? -9.226 -21.496 18.361 1.00 50.66 148 GLN A C 1
ATOM 1054 O O . GLN A 1 148 ? -8.449 -22.424 18.148 1.00 50.66 148 GLN A O 1
ATOM 1059 N N . GLN A 1 149 ? -9.433 -20.526 17.469 1.00 49.16 149 GLN A N 1
ATOM 1060 C CA . GLN A 1 149 ? -8.752 -20.473 16.175 1.00 49.16 149 GLN A CA 1
ATOM 1061 C C . GLN A 1 149 ? -7.254 -20.164 16.311 1.00 49.16 149 GLN A C 1
ATOM 1063 O O . GLN A 1 149 ? -6.465 -20.767 15.592 1.00 49.16 149 GLN A O 1
ATOM 1068 N N . LEU A 1 150 ? -6.826 -19.319 17.259 1.00 46.47 150 LEU A N 1
ATOM 1069 C CA . LEU A 1 150 ? -5.399 -19.107 17.546 1.00 46.47 150 LEU A CA 1
ATOM 1070 C C . LEU A 1 150 ? -4.729 -20.352 18.150 1.00 46.47 150 LEU A C 1
ATOM 1072 O O . LEU A 1 150 ? -3.595 -20.661 17.794 1.00 46.47 150 LEU A O 1
ATOM 1076 N N . ALA A 1 151 ? -5.435 -21.100 19.005 1.00 51.16 151 ALA A N 1
ATOM 1077 C CA . ALA A 1 151 ? -4.952 -22.376 19.538 1.00 51.16 151 ALA A CA 1
ATOM 1078 C C . ALA A 1 151 ? -4.826 -23.460 18.446 1.00 51.16 151 ALA A C 1
ATOM 1080 O O . ALA A 1 151 ? -3.944 -24.312 18.514 1.00 51.16 151 ALA A O 1
ATOM 1081 N N . GLN A 1 152 ? -5.675 -23.404 17.414 1.00 44.16 152 GLN A N 1
ATOM 1082 C CA . GLN A 1 152 ? -5.619 -24.286 16.239 1.00 44.16 152 GLN A CA 1
ATOM 1083 C C . GLN A 1 152 ? -4.594 -23.809 15.192 1.00 44.16 152 GLN A C 1
ATOM 1085 O O . GLN A 1 152 ? -4.052 -24.620 14.446 1.00 44.16 152 GLN A O 1
ATOM 1090 N N . ALA A 1 153 ? -4.275 -22.511 15.171 1.00 44.41 153 ALA A N 1
ATOM 1091 C CA . ALA A 1 153 ? -3.279 -21.890 14.297 1.00 44.41 153 ALA A CA 1
ATOM 1092 C C . ALA A 1 153 ? -1.836 -21.999 14.823 1.00 44.41 153 ALA A C 1
ATOM 1094 O O . ALA A 1 153 ? -0.923 -21.440 14.217 1.00 44.41 153 ALA A O 1
ATOM 1095 N N . ALA A 1 154 ? -1.586 -22.771 15.885 1.00 49.38 154 ALA A N 1
ATOM 1096 C CA . ALA A 1 154 ? -0.247 -23.165 16.333 1.00 49.38 154 ALA A CA 1
ATOM 1097 C C . ALA A 1 154 ? 0.425 -24.197 15.380 1.00 49.38 154 ALA A C 1
ATOM 1099 O O . ALA A 1 154 ? 0.936 -25.227 15.804 1.00 49.38 154 ALA A O 1
ATOM 1100 N N . THR A 1 155 ? 0.318 -23.967 14.066 1.00 56.66 155 THR A N 1
ATOM 1101 C CA . THR A 1 155 ? 1.357 -23.929 13.004 1.00 56.66 155 THR A CA 1
ATOM 1102 C C . THR A 1 155 ? 2.526 -24.923 12.941 1.00 56.66 155 THR A C 1
ATOM 1104 O O . THR A 1 155 ? 3.379 -24.774 12.071 1.00 56.66 155 THR A O 1
ATOM 1107 N N . VAL A 1 156 ? 2.570 -25.987 13.739 1.00 56.12 156 VAL A N 1
ATOM 1108 C CA . VAL A 1 156 ? 3.598 -27.038 13.603 1.00 56.12 156 VAL A CA 1
ATOM 1109 C C . VAL A 1 156 ? 3.023 -28.361 13.092 1.00 56.12 156 VAL A C 1
ATOM 1111 O O . VAL A 1 156 ? 3.716 -29.075 12.373 1.00 56.12 156 VAL A O 1
ATOM 1114 N N . GLY A 1 157 ? 1.755 -28.668 13.390 1.00 59.72 157 GLY A N 1
ATOM 1115 C CA . GLY A 1 157 ? 1.072 -29.870 12.881 1.00 59.72 157 GLY A CA 1
ATOM 1116 C C . GLY A 1 157 ? 0.701 -29.786 11.395 1.00 59.72 157 GLY A C 1
ATOM 1117 O O . GLY A 1 157 ? 0.856 -30.752 10.659 1.00 59.72 157 GLY A O 1
ATOM 1118 N N . GLN A 1 158 ? 0.310 -28.599 10.917 1.00 63.25 158 GLN A N 1
ATOM 1119 C CA . GLN A 1 158 ? -0.034 -28.375 9.503 1.00 63.25 158 GLN A CA 1
ATOM 1120 C C . GLN A 1 158 ? 1.173 -28.542 8.563 1.00 63.25 158 GLN A C 1
ATOM 1122 O O . GLN A 1 158 ? 1.005 -28.871 7.390 1.00 63.25 158 GLN A O 1
ATOM 1127 N N . LEU A 1 159 ? 2.395 -28.346 9.071 1.00 63.31 159 LEU A N 1
ATOM 1128 C CA . LEU A 1 159 ? 3.623 -28.598 8.316 1.00 63.31 159 LEU A CA 1
ATOM 1129 C C . LEU A 1 159 ? 3.829 -30.097 8.052 1.00 63.31 159 LEU A C 1
ATOM 1131 O O . LEU A 1 159 ? 4.340 -30.449 6.989 1.00 63.31 159 LEU A O 1
ATOM 1135 N N . ASP A 1 160 ? 3.378 -30.977 8.955 1.00 72.38 160 ASP A N 1
ATOM 1136 C CA . ASP A 1 160 ? 3.482 -32.428 8.753 1.00 72.38 160 ASP A CA 1
ATOM 1137 C C . ASP A 1 160 ? 2.533 -32.928 7.696 1.00 72.38 160 ASP A C 1
ATOM 1139 O O . ASP A 1 160 ? 2.923 -33.769 6.894 1.00 72.38 160 ASP A O 1
ATOM 1143 N N . ASP A 1 161 ? 1.308 -32.416 7.673 1.00 67.94 161 ASP A N 1
ATOM 1144 C CA . ASP A 1 161 ? 0.324 -32.823 6.675 1.00 67.94 161 ASP A CA 1
ATOM 1145 C C . ASP A 1 161 ? 0.812 -32.465 5.263 1.00 67.94 161 ASP A C 1
ATOM 1147 O O . ASP A 1 161 ? 0.708 -33.272 4.336 1.00 67.94 161 ASP A O 1
ATOM 1151 N N . ILE A 1 162 ? 1.446 -31.295 5.112 1.00 70.31 162 ILE A N 1
ATOM 1152 C CA . ILE A 1 162 ? 2.071 -30.858 3.858 1.00 70.31 162 ILE A CA 1
ATOM 1153 C C . ILE A 1 162 ? 3.281 -31.737 3.515 1.00 70.31 162 ILE A C 1
ATOM 1155 O O . ILE A 1 162 ? 3.377 -32.240 2.393 1.00 70.31 162 ILE A O 1
ATOM 1159 N N . TYR A 1 163 ? 4.193 -31.956 4.468 1.00 76.44 163 TYR A N 1
ATOM 1160 C CA . TYR A 1 163 ? 5.382 -32.781 4.251 1.00 76.44 163 TYR A CA 1
ATOM 1161 C C . TYR A 1 163 ? 5.014 -34.224 3.872 1.00 76.44 163 TYR A C 1
ATOM 1163 O O . TYR A 1 163 ? 5.489 -34.752 2.865 1.00 76.44 163 TYR A O 1
ATOM 1171 N N . ASN A 1 164 ? 4.101 -34.842 4.624 1.00 77.81 164 ASN A N 1
ATOM 1172 C CA . ASN A 1 164 ? 3.608 -36.193 4.370 1.00 77.81 164 ASN A CA 1
ATOM 1173 C C . ASN A 1 164 ? 2.862 -36.280 3.032 1.00 77.81 164 ASN A C 1
ATOM 1175 O O . ASN A 1 164 ? 3.019 -37.270 2.314 1.00 77.81 164 ASN A O 1
ATOM 1179 N N . GLY A 1 165 ? 2.113 -35.239 2.655 1.00 72.50 165 GLY A N 1
ATOM 1180 C CA . GLY A 1 165 ? 1.459 -35.140 1.350 1.00 72.50 165 GLY A CA 1
ATOM 1181 C C . GLY A 1 165 ? 2.451 -35.152 0.183 1.00 72.50 165 GLY A C 1
ATOM 1182 O O . GLY A 1 165 ? 2.278 -35.921 -0.764 1.00 72.50 165 GLY A O 1
ATOM 1183 N N . ILE A 1 166 ? 3.530 -34.368 0.271 1.00 69.25 166 ILE A N 1
ATOM 1184 C CA . ILE A 1 166 ? 4.586 -34.314 -0.756 1.00 69.25 166 ILE A CA 1
ATOM 1185 C C . ILE A 1 166 ? 5.325 -35.656 -0.850 1.00 69.25 166 ILE A C 1
ATOM 1187 O O . ILE A 1 166 ? 5.539 -36.175 -1.948 1.00 69.25 166 ILE A O 1
ATOM 1191 N N . VAL A 1 167 ? 5.677 -36.260 0.289 1.00 76.75 167 VAL A N 1
ATOM 1192 C CA . VAL A 1 167 ? 6.345 -37.572 0.325 1.00 76.75 167 VAL A CA 1
ATOM 1193 C C . VAL A 1 167 ? 5.453 -38.663 -0.278 1.00 76.75 167 VAL A C 1
ATOM 1195 O O . VAL A 1 167 ? 5.944 -39.519 -1.017 1.00 76.75 167 VAL A O 1
ATOM 1198 N N . ALA A 1 168 ? 4.145 -38.635 -0.010 1.00 70.81 168 ALA A N 1
ATOM 1199 C CA . ALA A 1 168 ? 3.190 -39.573 -0.595 1.00 70.81 168 ALA A CA 1
ATOM 1200 C C . ALA A 1 168 ? 3.079 -39.408 -2.121 1.00 70.81 168 ALA A C 1
ATOM 1202 O O . ALA A 1 168 ? 3.101 -40.401 -2.849 1.00 70.81 168 ALA A O 1
ATOM 1203 N N . GLN A 1 169 ? 3.029 -38.169 -2.620 1.00 66.25 169 GLN A N 1
ATOM 1204 C CA . GLN A 1 169 ? 3.021 -37.885 -4.059 1.00 66.25 169 GLN A CA 1
ATOM 1205 C C . GLN A 1 169 ? 4.311 -38.344 -4.749 1.00 66.25 169 GLN A C 1
ATOM 1207 O O . GLN A 1 169 ? 4.242 -38.979 -5.801 1.00 66.25 169 GLN A O 1
ATOM 1212 N N . ALA A 1 170 ? 5.475 -38.102 -4.138 1.00 68.88 170 ALA A N 1
ATOM 1213 C CA . ALA A 1 170 ? 6.761 -38.556 -4.664 1.00 68.88 170 ALA A CA 1
ATOM 1214 C C . ALA A 1 170 ? 6.819 -40.089 -4.781 1.00 68.88 170 ALA A C 1
ATOM 1216 O O . ALA A 1 170 ? 7.190 -40.615 -5.831 1.00 68.88 170 ALA A O 1
ATOM 1217 N N . ARG A 1 171 ? 6.354 -40.814 -3.752 1.00 72.25 171 ARG A N 1
ATOM 1218 C CA . ARG A 1 171 ? 6.281 -42.287 -3.774 1.00 72.25 171 ARG A CA 1
ATOM 1219 C C . ARG A 1 171 ? 5.345 -42.808 -4.862 1.00 72.25 171 ARG A C 1
ATOM 1221 O O . ARG A 1 171 ? 5.709 -43.749 -5.562 1.00 72.25 171 ARG A O 1
ATOM 1228 N N . ASN A 1 172 ? 4.185 -42.177 -5.048 1.00 61.94 172 ASN A N 1
ATOM 1229 C CA . ASN A 1 172 ? 3.247 -42.534 -6.118 1.00 61.94 172 ASN A CA 1
ATOM 1230 C C . ASN A 1 172 ? 3.819 -42.268 -7.523 1.00 61.94 172 ASN A C 1
ATOM 1232 O O . ASN A 1 172 ? 3.431 -42.939 -8.475 1.00 61.94 172 ASN A O 1
ATOM 1236 N N . ALA A 1 173 ? 4.767 -41.336 -7.650 1.00 64.75 173 ALA A N 1
ATOM 1237 C CA . ALA A 1 173 ? 5.506 -41.063 -8.881 1.00 64.75 173 ALA A CA 1
ATOM 1238 C C . ALA A 1 173 ? 6.778 -41.925 -9.051 1.00 64.75 173 ALA A C 1
ATOM 1240 O O . ALA A 1 173 ? 7.543 -41.706 -9.987 1.00 64.75 173 ALA A O 1
ATOM 1241 N N . GLY A 1 174 ? 7.036 -42.888 -8.154 1.00 66.81 174 GLY A N 1
ATOM 1242 C CA . GLY A 1 174 ? 8.235 -43.737 -8.189 1.00 66.81 174 GLY A CA 1
ATOM 1243 C C . GLY A 1 174 ? 9.527 -43.035 -7.748 1.00 66.81 174 GLY A C 1
ATOM 1244 O O . GLY A 1 174 ? 10.615 -43.574 -7.939 1.00 66.81 174 GLY A O 1
ATOM 1245 N N . VAL A 1 175 ? 9.425 -41.847 -7.147 1.00 70.06 175 VAL A N 1
ATOM 1246 C CA . VAL A 1 175 ? 10.556 -41.058 -6.648 1.00 70.06 175 VAL A CA 1
ATOM 1247 C C . VAL A 1 175 ? 10.711 -41.291 -5.144 1.00 70.06 175 VAL A C 1
ATOM 1249 O O . VAL A 1 175 ? 9.852 -40.923 -4.342 1.00 70.06 175 VAL A O 1
ATOM 1252 N N . ALA A 1 176 ? 11.824 -41.902 -4.736 1.00 72.12 176 ALA A N 1
ATOM 1253 C CA . ALA A 1 176 ? 12.142 -42.086 -3.323 1.00 72.12 176 ALA A CA 1
ATOM 1254 C C . ALA A 1 176 ? 12.699 -40.787 -2.719 1.00 72.12 176 ALA A C 1
ATOM 1256 O O . ALA A 1 176 ? 13.687 -40.243 -3.209 1.00 72.12 176 ALA A O 1
ATOM 1257 N N . VAL A 1 177 ? 12.090 -40.309 -1.631 1.00 71.25 177 VAL A N 1
ATOM 1258 C CA . VAL A 1 177 ? 12.622 -39.176 -0.859 1.00 71.25 177 VAL A CA 1
ATOM 1259 C C . VAL A 1 177 ? 13.812 -39.663 -0.017 1.00 71.25 177 VAL A C 1
ATOM 1261 O O . VAL A 1 177 ? 13.634 -40.598 0.771 1.00 71.25 177 VAL A O 1
ATOM 1264 N N . PRO A 1 178 ? 15.015 -39.072 -0.156 1.00 76.69 178 PRO A N 1
ATOM 1265 C CA . PRO A 1 178 ? 16.177 -39.452 0.645 1.00 76.69 178 PRO A CA 1
ATOM 1266 C C . PRO A 1 178 ? 15.937 -39.229 2.145 1.00 76.69 178 PRO A C 1
ATOM 1268 O O . PRO A 1 178 ? 15.329 -38.231 2.538 1.00 76.69 178 PRO A O 1
ATOM 1271 N N . GLN A 1 179 ? 16.450 -40.125 2.997 1.00 71.69 179 GLN A N 1
ATOM 1272 C CA . GLN A 1 179 ? 16.274 -40.023 4.456 1.00 71.69 179 GLN A CA 1
ATOM 1273 C C . GLN A 1 179 ? 16.826 -38.707 5.019 1.00 71.69 179 GLN A C 1
ATOM 1275 O O . GLN A 1 179 ? 16.185 -38.097 5.866 1.00 71.69 179 GLN A O 1
ATOM 1280 N N . GLN A 1 180 ? 17.909 -38.177 4.440 1.00 71.81 180 GLN A N 1
ATOM 1281 C CA . GLN A 1 180 ? 18.500 -36.904 4.867 1.00 71.81 180 GLN A CA 1
ATOM 1282 C C . GLN A 1 180 ? 17.520 -35.722 4.778 1.00 71.81 180 GLN A C 1
ATOM 1284 O O . GLN A 1 180 ? 17.589 -34.795 5.581 1.00 71.81 180 GLN A O 1
ATOM 1289 N N . VAL A 1 181 ? 16.592 -35.746 3.815 1.00 66.50 181 VAL A N 1
ATOM 1290 C CA . VAL A 1 181 ? 15.564 -34.702 3.658 1.00 66.50 181 VAL A CA 1
ATOM 1291 C C . VAL A 1 181 ? 14.519 -34.808 4.767 1.00 66.50 181 VAL A C 1
ATOM 1293 O O . VAL A 1 181 ? 14.050 -33.793 5.278 1.00 66.50 181 VAL A O 1
ATOM 1296 N N . THR A 1 182 ? 14.203 -36.038 5.177 1.00 75.38 182 THR A N 1
ATOM 1297 C CA . THR A 1 182 ? 13.282 -36.303 6.286 1.00 75.38 182 THR A CA 1
ATOM 1298 C C . THR A 1 182 ? 13.878 -35.853 7.612 1.00 75.38 182 THR A C 1
ATOM 1300 O O . THR A 1 182 ? 13.204 -35.164 8.374 1.00 75.38 182 THR A O 1
ATOM 1303 N N . ASP A 1 183 ? 15.153 -36.153 7.847 1.00 71.38 183 ASP A N 1
ATOM 1304 C CA . ASP A 1 183 ? 15.854 -35.759 9.071 1.00 71.38 183 ASP A CA 1
ATOM 1305 C C . ASP A 1 183 ? 16.013 -34.232 9.166 1.00 71.38 183 ASP A C 1
ATOM 1307 O O . ASP A 1 183 ? 15.777 -33.628 10.218 1.00 71.38 183 ASP A O 1
ATOM 1311 N N . LEU A 1 184 ? 16.338 -33.573 8.045 1.00 73.50 184 LEU A N 1
ATOM 1312 C CA . LEU A 1 184 ? 16.418 -32.113 7.977 1.00 73.50 184 LEU A CA 1
ATOM 1313 C C . LEU A 1 184 ? 15.060 -31.466 8.279 1.00 73.50 184 LEU A C 1
ATOM 1315 O O . LEU A 1 184 ? 14.990 -30.548 9.094 1.00 73.50 184 LEU A O 1
ATOM 1319 N N . TYR A 1 185 ? 13.982 -31.972 7.677 1.00 78.12 185 TYR A N 1
ATOM 1320 C CA . TYR A 1 185 ? 12.628 -31.499 7.952 1.00 78.12 185 TYR A CA 1
ATOM 1321 C C . TYR A 1 185 ? 12.256 -31.659 9.433 1.00 78.12 185 TYR A C 1
ATOM 1323 O O . TYR A 1 185 ? 11.820 -30.696 10.065 1.00 78.12 185 TYR A O 1
ATOM 1331 N N . GLN A 1 186 ? 12.477 -32.844 10.012 1.00 78.94 186 GLN A N 1
ATOM 1332 C CA . GLN A 1 186 ? 12.144 -33.114 11.413 1.00 78.94 186 GLN A CA 1
ATOM 1333 C C . GLN A 1 186 ? 12.941 -32.227 12.377 1.00 78.94 186 GLN A C 1
ATOM 1335 O O . GLN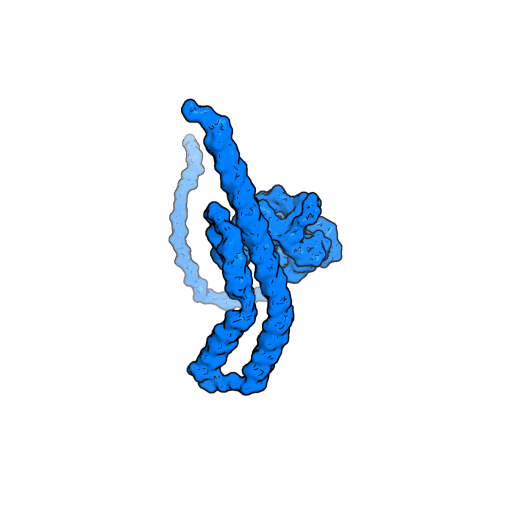 A 1 186 ? 12.380 -31.710 13.344 1.00 78.94 186 GLN A O 1
ATOM 1340 N N . SER A 1 187 ? 14.227 -31.992 12.100 1.00 77.50 187 SER A N 1
ATOM 1341 C CA . SER A 1 187 ? 15.063 -31.121 12.934 1.00 77.50 187 SER A CA 1
ATOM 1342 C C . SER A 1 187 ? 14.643 -29.648 12.862 1.00 77.50 187 SER A C 1
ATOM 1344 O O . SER A 1 187 ? 14.554 -28.989 13.900 1.00 77.50 187 SER A O 1
ATOM 1346 N N . LEU A 1 188 ? 14.313 -29.136 11.671 1.00 71.88 188 LEU A N 1
ATOM 1347 C CA . LEU A 1 188 ? 13.806 -27.773 11.490 1.00 71.88 188 LEU A CA 1
ATOM 1348 C C . LEU A 1 188 ? 12.448 -27.595 12.174 1.00 71.88 188 LEU A C 1
ATOM 1350 O O . LEU A 1 188 ? 12.201 -26.592 12.845 1.00 71.88 188 LEU A O 1
ATOM 1354 N N . ARG A 1 189 ? 11.588 -28.608 12.059 1.00 75.75 189 ARG A N 1
ATOM 1355 C CA . ARG A 1 189 ? 10.289 -28.648 12.722 1.00 75.75 189 ARG A CA 1
ATOM 1356 C C . ARG A 1 189 ? 10.413 -28.625 14.246 1.00 75.75 189 ARG A C 1
ATOM 1358 O O . ARG A 1 189 ? 9.688 -27.872 14.891 1.00 75.75 189 ARG A O 1
ATOM 1365 N N . ALA A 1 190 ? 11.346 -29.385 14.818 1.00 72.06 190 ALA A N 1
ATOM 1366 C CA . ALA A 1 190 ? 11.598 -29.388 16.259 1.00 72.06 190 ALA A CA 1
ATOM 1367 C C . ALA A 1 190 ? 12.165 -28.046 16.766 1.00 72.06 190 ALA A C 1
ATOM 1369 O O . ALA A 1 190 ? 11.824 -27.582 17.854 1.00 72.06 190 ALA A O 1
ATOM 1370 N N . GLN A 1 191 ? 13.018 -27.386 15.977 1.00 69.88 191 GLN A N 1
ATOM 1371 C CA . GLN A 1 191 ? 13.506 -26.043 16.309 1.00 69.88 191 GLN A CA 1
ATOM 1372 C C . GLN A 1 191 ? 12.366 -25.025 16.314 1.00 69.88 191 GLN A C 1
ATOM 1374 O O . GLN A 1 191 ? 12.247 -24.238 17.254 1.00 69.88 191 GLN A O 1
ATOM 1379 N N . LEU A 1 192 ? 11.493 -25.088 15.306 1.00 69.25 192 LEU A N 1
ATOM 1380 C CA . LEU A 1 192 ? 10.319 -24.231 15.232 1.00 69.25 192 LEU A CA 1
ATOM 1381 C C . LEU A 1 192 ? 9.388 -24.482 16.423 1.00 69.25 192 LEU A C 1
ATOM 1383 O O . LEU A 1 192 ? 9.036 -23.532 17.111 1.00 69.25 192 LEU A O 1
ATOM 1387 N N . SER A 1 193 ? 9.060 -25.742 16.736 1.00 67.69 193 SER A N 1
ATOM 1388 C CA . SER A 1 193 ? 8.168 -26.076 17.855 1.00 67.69 193 SER A CA 1
ATOM 1389 C C . SER A 1 193 ? 8.667 -25.543 19.192 1.00 67.69 193 SER A C 1
ATOM 1391 O O . SER A 1 193 ? 7.886 -24.990 19.961 1.00 67.69 193 SER A O 1
ATOM 1393 N N . ASN A 1 194 ? 9.970 -25.654 19.451 1.00 68.31 194 ASN A N 1
ATOM 1394 C CA . ASN A 1 194 ? 10.573 -25.131 20.673 1.00 68.31 194 ASN A CA 1
ATOM 1395 C C . ASN A 1 194 ? 10.546 -23.595 20.730 1.00 68.31 194 ASN A C 1
ATOM 1397 O O . ASN A 1 194 ? 10.417 -23.031 21.814 1.00 68.31 194 ASN A O 1
ATOM 1401 N N . ALA A 1 195 ? 10.625 -22.918 19.581 1.00 65.31 195 ALA A N 1
ATOM 1402 C CA . ALA A 1 195 ? 10.5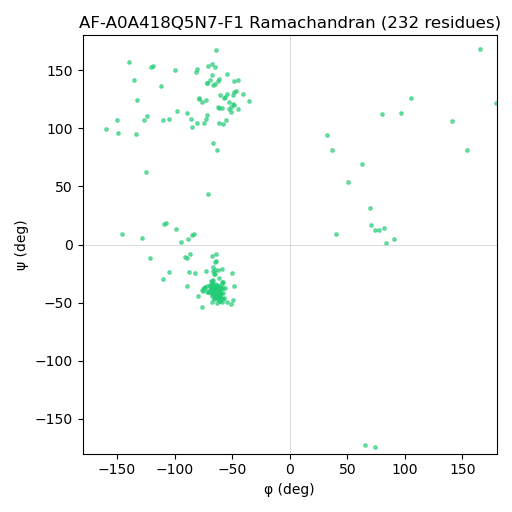56 -21.461 19.504 1.00 65.31 195 ALA A CA 1
ATOM 1403 C C . ALA A 1 195 ? 9.132 -20.915 19.717 1.00 65.31 195 ALA A C 1
ATOM 1405 O O . ALA A 1 195 ? 8.967 -19.886 20.370 1.00 65.31 195 ALA A O 1
ATOM 1406 N N . VAL A 1 196 ? 8.098 -21.597 19.206 1.00 63.00 196 VAL A N 1
ATOM 1407 C CA . VAL A 1 196 ? 6.695 -21.151 19.357 1.00 63.00 196 VAL A CA 1
ATOM 1408 C C . VAL A 1 196 ? 6.003 -2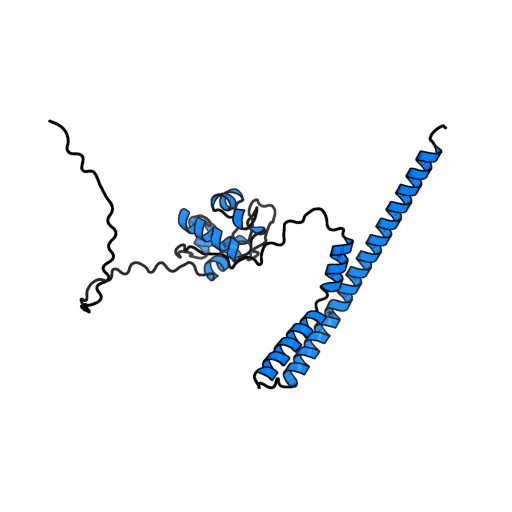1.640 20.631 1.00 63.00 196 VAL A C 1
ATOM 1410 O O . VAL A 1 196 ? 5.075 -20.975 21.089 1.00 63.00 196 VAL A O 1
ATOM 1413 N N . ALA A 1 197 ? 6.451 -22.736 21.250 1.00 64.50 197 ALA A N 1
ATOM 1414 C CA . ALA A 1 197 ? 5.883 -23.248 22.504 1.00 64.50 197 ALA A CA 1
ATOM 1415 C C . ALA A 1 197 ? 5.723 -22.191 23.627 1.00 64.50 197 ALA A C 1
ATOM 1417 O O . ALA A 1 197 ? 4.632 -22.105 24.197 1.00 64.50 197 ALA A O 1
ATOM 1418 N N . PRO A 1 198 ? 6.729 -21.348 23.949 1.00 64.44 198 PRO A N 1
ATOM 1419 C CA . PRO A 1 198 ? 6.574 -20.335 24.997 1.00 64.44 198 PRO A CA 1
ATOM 1420 C C . PRO A 1 198 ? 5.565 -19.237 24.627 1.00 64.44 198 PRO A C 1
ATOM 1422 O O . PRO A 1 198 ? 4.839 -18.759 25.496 1.00 64.44 198 PRO A O 1
ATOM 1425 N N . VAL A 1 199 ? 5.469 -18.874 23.345 1.00 61.91 199 VAL A N 1
ATOM 1426 C CA . VAL A 1 199 ? 4.523 -17.858 22.852 1.00 61.91 199 VAL A CA 1
ATOM 1427 C C . VAL A 1 199 ? 3.086 -18.379 22.922 1.00 61.91 199 VAL A C 1
ATOM 1429 O O . VAL A 1 199 ? 2.190 -17.662 23.365 1.00 61.91 199 VAL A O 1
ATOM 1432 N N . ALA A 1 200 ? 2.862 -19.647 22.568 1.00 59.81 200 ALA A N 1
ATOM 1433 C CA . ALA A 1 200 ? 1.558 -20.294 22.709 1.00 59.81 200 ALA A CA 1
ATOM 1434 C C . ALA A 1 200 ? 1.094 -20.335 24.179 1.00 59.81 200 ALA A C 1
ATOM 1436 O O . ALA A 1 200 ? -0.056 -20.002 24.473 1.00 59.81 200 ALA A O 1
ATOM 1437 N N . GLY A 1 201 ? 2.006 -20.642 25.110 1.00 61.06 201 GLY A N 1
ATOM 1438 C CA . GLY A 1 201 ? 1.720 -20.624 26.548 1.00 61.06 201 GLY A CA 1
ATOM 1439 C C . GLY A 1 201 ? 1.365 -19.232 27.084 1.00 61.06 201 GLY A C 1
ATOM 1440 O O . GLY A 1 201 ? 0.461 -19.098 27.908 1.00 61.06 201 GLY A O 1
ATOM 1441 N N . GLN A 1 202 ? 2.018 -18.177 26.586 1.00 57.34 202 GLN A N 1
ATOM 1442 C CA . GLN A 1 202 ? 1.692 -16.792 26.950 1.00 57.34 202 GLN A CA 1
ATOM 1443 C C . GLN A 1 202 ? 0.301 -16.375 26.458 1.00 57.34 202 GLN A C 1
ATOM 1445 O O . GLN A 1 202 ? -0.441 -15.728 27.195 1.00 57.34 202 GLN A O 1
ATOM 1450 N N . VAL A 1 203 ? -0.080 -16.778 25.242 1.00 55.62 203 VAL A N 1
ATOM 1451 C CA . VAL A 1 203 ? -1.414 -16.501 24.688 1.00 55.62 203 VAL A CA 1
ATOM 1452 C C . VAL A 1 203 ? -2.505 -17.224 25.483 1.00 55.62 203 VAL A C 1
ATOM 1454 O O . VAL A 1 203 ? -3.526 -16.612 25.797 1.00 55.62 203 VAL A O 1
ATOM 1457 N N . GLN A 1 204 ? -2.283 -18.485 25.870 1.00 56.75 204 GLN A N 1
ATOM 1458 C CA . GLN A 1 204 ? -3.208 -19.212 26.748 1.00 56.75 204 GLN A CA 1
ATOM 1459 C C . GLN A 1 204 ? -3.337 -18.552 28.123 1.00 56.75 204 GLN A C 1
ATOM 1461 O O . GLN A 1 204 ? -4.455 -18.329 28.576 1.00 56.75 204 GLN A O 1
ATOM 1466 N N . GLY A 1 205 ? -2.228 -18.123 28.733 1.00 63.81 205 GLY A N 1
ATOM 1467 C CA . GLY A 1 205 ? -2.270 -17.412 30.015 1.00 63.81 205 GLY A CA 1
ATOM 1468 C C . GLY A 1 205 ? -3.083 -16.112 29.961 1.00 63.81 205 GLY A C 1
ATOM 1469 O O . GLY A 1 205 ? -3.878 -15.839 30.860 1.00 63.81 205 GLY A O 1
ATOM 1470 N N . VAL A 1 206 ? -2.946 -15.331 28.885 1.00 61.06 206 VAL A N 1
ATOM 1471 C CA . VAL A 1 206 ? -3.742 -14.107 28.677 1.00 61.06 206 VAL A CA 1
ATOM 1472 C C . VAL A 1 206 ? -5.221 -14.434 28.433 1.00 61.06 206 VAL A C 1
ATOM 1474 O O . VAL A 1 206 ? -6.100 -13.725 28.927 1.00 61.06 206 VAL A O 1
ATOM 1477 N N . ALA A 1 207 ? -5.519 -15.518 27.711 1.00 52.34 207 ALA A N 1
ATOM 1478 C CA . ALA A 1 207 ? -6.888 -15.980 27.498 1.00 52.34 207 ALA A CA 1
ATOM 1479 C C . ALA A 1 207 ? -7.570 -16.405 28.812 1.00 52.34 207 ALA A C 1
ATOM 1481 O O . ALA A 1 207 ? -8.709 -16.002 29.060 1.00 52.34 207 ALA A O 1
ATOM 1482 N N . ASP A 1 208 ? -6.870 -17.144 29.674 1.00 63.94 208 ASP A N 1
ATOM 1483 C CA . ASP A 1 208 ? -7.377 -17.571 30.983 1.00 63.94 208 ASP A CA 1
ATOM 1484 C C . ASP A 1 208 ? -7.614 -16.369 31.912 1.00 63.94 208 ASP A C 1
ATOM 1486 O O . ASP A 1 208 ? -8.647 -16.276 32.583 1.00 63.94 208 ASP A O 1
ATOM 1490 N N . GLN A 1 209 ? -6.710 -15.383 31.893 1.00 67.75 209 GLN A N 1
ATOM 1491 C CA . GLN A 1 209 ? -6.890 -14.121 32.620 1.00 67.75 209 GLN A CA 1
ATOM 1492 C C . GLN A 1 209 ? -8.133 -13.355 32.145 1.00 67.75 209 GLN A C 1
ATOM 1494 O O . GLN A 1 209 ? -8.908 -12.861 32.968 1.00 67.75 209 GLN A O 1
ATOM 1499 N N . ALA A 1 210 ? -8.369 -13.285 30.833 1.00 58.81 210 ALA A N 1
ATOM 1500 C CA . ALA A 1 210 ? -9.539 -12.613 30.269 1.00 58.81 210 ALA A CA 1
ATOM 1501 C C . ALA A 1 210 ? -10.862 -13.303 30.655 1.00 58.81 210 ALA A C 1
ATOM 1503 O O . ALA A 1 210 ? -11.859 -12.631 30.948 1.00 58.81 210 ALA A O 1
ATOM 1504 N N . GLN A 1 211 ? -10.878 -14.639 30.707 1.00 62.53 211 GLN A N 1
ATOM 1505 C CA . GLN A 1 211 ? -12.036 -15.402 31.183 1.00 62.53 211 GLN A CA 1
ATOM 1506 C C . GLN A 1 211 ? -12.294 -15.165 32.675 1.00 62.53 211 GLN A C 1
ATOM 1508 O O . GLN A 1 211 ? -13.442 -14.955 33.073 1.00 62.53 211 GLN A O 1
ATOM 1513 N N . GLY A 1 212 ? -11.234 -15.105 33.486 1.00 76.44 212 GLY A N 1
ATOM 1514 C CA . GLY A 1 212 ? -11.325 -14.758 34.904 1.00 76.44 212 GLY A CA 1
ATOM 1515 C C . GLY A 1 212 ? -11.955 -13.381 35.138 1.00 76.44 212 GLY A C 1
ATOM 1516 O O . GLY A 1 212 ? -12.887 -13.254 35.933 1.00 76.44 212 GLY A O 1
ATOM 1517 N N . ILE A 1 213 ? -11.511 -12.363 34.394 1.00 70.44 213 ILE A N 1
ATOM 1518 C CA . ILE A 1 213 ? -12.063 -10.998 34.474 1.00 70.44 213 ILE A CA 1
ATOM 1519 C C . ILE A 1 213 ? -13.545 -10.984 34.077 1.00 70.44 213 ILE A C 1
ATOM 1521 O O . ILE A 1 213 ? -14.371 -10.390 34.769 1.00 70.44 213 ILE A O 1
ATOM 1525 N N . THR A 1 214 ? -13.905 -11.682 32.997 1.00 67.94 214 THR A N 1
ATOM 1526 C CA . THR A 1 214 ? -15.298 -11.769 32.528 1.00 67.94 214 THR A CA 1
ATOM 1527 C C . THR A 1 214 ? -16.207 -12.393 33.592 1.00 67.94 214 THR A C 1
ATOM 1529 O O . THR A 1 214 ? -17.281 -11.860 33.881 1.00 67.94 214 THR A O 1
ATOM 1532 N N . GLY A 1 215 ? -15.747 -13.465 34.245 1.00 75.38 215 GLY A N 1
ATOM 1533 C CA . GLY A 1 215 ? -16.469 -14.098 35.347 1.00 75.38 215 GLY A CA 1
ATOM 1534 C C . GLY A 1 215 ? -16.652 -13.174 36.556 1.00 75.38 215 GLY A C 1
ATOM 1535 O O . GLY A 1 215 ? -17.725 -13.149 37.160 1.00 75.38 215 GLY A O 1
ATOM 1536 N N . GLN A 1 216 ? -15.647 -12.362 36.897 1.00 74.75 216 GLN A N 1
ATOM 1537 C CA . GLN A 1 216 ? -15.768 -11.376 37.977 1.00 74.75 216 GLN A CA 1
ATOM 1538 C C . GLN A 1 216 ? -16.808 -10.295 37.667 1.00 74.75 216 GLN A C 1
ATOM 1540 O O . GLN A 1 216 ? -17.636 -9.981 38.524 1.00 74.75 216 GLN A O 1
ATOM 1545 N N . VAL A 1 217 ? -16.816 -9.778 36.437 1.00 80.12 217 VAL A N 1
ATOM 1546 C CA . VAL A 1 217 ? -17.796 -8.774 36.001 1.00 80.12 217 VAL A CA 1
ATOM 1547 C C . VAL A 1 217 ? -19.217 -9.344 36.029 1.00 80.12 217 VAL A C 1
ATOM 1549 O O . VAL A 1 217 ? -20.122 -8.693 36.549 1.00 80.12 217 VAL A O 1
ATOM 1552 N N . GLN A 1 218 ? -19.433 -10.577 35.553 1.00 74.69 218 GLN A N 1
ATOM 1553 C CA . GLN A 1 218 ? -20.752 -11.222 35.620 1.00 74.69 218 GLN A CA 1
ATOM 1554 C C . GLN A 1 218 ? -21.254 -11.390 37.057 1.00 74.69 218 GLN A C 1
ATOM 1556 O O . GLN A 1 218 ? -22.413 -11.078 37.334 1.00 74.69 218 GLN A O 1
ATOM 1561 N N . ASN A 1 219 ? -20.388 -11.822 37.976 1.00 81.06 219 ASN A N 1
ATOM 1562 C CA . ASN A 1 219 ? -20.747 -11.954 39.388 1.00 81.06 219 ASN A CA 1
ATOM 1563 C C . ASN A 1 219 ? -21.114 -10.601 40.018 1.00 81.06 219 ASN A C 1
ATOM 1565 O O . ASN A 1 219 ? -22.085 -10.516 40.770 1.00 81.06 219 ASN A O 1
ATOM 1569 N N . GLN A 1 220 ? -20.392 -9.526 39.683 1.00 78.88 220 GLN A N 1
ATOM 1570 C CA . GLN A 1 220 ? -20.731 -8.183 40.160 1.00 78.88 220 GLN A CA 1
ATOM 1571 C C . GLN A 1 220 ? -22.085 -7.708 39.630 1.00 78.88 220 GLN A C 1
ATOM 1573 O O . GLN A 1 220 ? -22.907 -7.222 40.406 1.00 78.88 220 GLN A O 1
ATOM 1578 N N . VAL A 1 221 ? -22.350 -7.880 38.333 1.00 83.25 221 VAL A N 1
ATOM 1579 C CA . VAL A 1 221 ? -23.626 -7.480 37.719 1.00 83.25 221 VAL A CA 1
ATOM 1580 C C . VAL A 1 221 ? -24.800 -8.239 38.341 1.00 83.25 221 VAL A C 1
ATOM 1582 O O . VAL A 1 221 ? -25.821 -7.630 38.659 1.00 83.25 221 VAL A O 1
ATOM 1585 N N . GLN A 1 222 ? -24.654 -9.545 38.580 1.00 80.31 222 GLN A N 1
ATOM 1586 C CA . GLN A 1 222 ? -25.679 -10.345 39.259 1.00 80.31 222 GLN A CA 1
ATOM 1587 C C . GLN A 1 222 ? -25.895 -9.895 40.710 1.00 80.31 222 GLN A C 1
ATOM 1589 O O . GLN A 1 222 ? -27.039 -9.793 41.154 1.00 80.31 222 GLN A O 1
ATOM 1594 N N . GLY A 1 223 ? -24.818 -9.559 41.427 1.00 85.88 223 GLY A N 1
ATOM 1595 C CA . GLY A 1 223 ? -24.897 -8.997 42.775 1.00 85.88 223 GLY A CA 1
ATOM 1596 C C . GLY A 1 223 ? -25.674 -7.679 42.819 1.00 85.88 223 GLY A C 1
ATOM 1597 O O . GLY A 1 223 ? -26.568 -7.520 43.649 1.00 85.88 223 GLY A O 1
ATOM 1598 N N . TYR A 1 224 ? -25.399 -6.761 41.888 1.00 82.31 224 TYR A N 1
ATOM 1599 C CA . TYR A 1 224 ? -26.147 -5.506 41.764 1.00 82.31 224 TYR A CA 1
ATOM 1600 C C . TYR A 1 224 ? -27.619 -5.738 41.405 1.00 82.31 224 TYR A C 1
ATOM 1602 O O . TYR A 1 224 ? -28.499 -5.114 41.996 1.00 82.31 224 TYR A O 1
ATOM 1610 N N . ALA A 1 225 ? -27.910 -6.661 40.485 1.00 80.81 225 ALA A N 1
ATOM 1611 C CA . ALA A 1 225 ? -29.284 -6.992 40.110 1.00 80.81 225 ALA A CA 1
ATOM 1612 C C . ALA A 1 225 ? -30.096 -7.545 41.298 1.00 80.81 225 ALA A C 1
ATOM 1614 O O . ALA A 1 225 ? -31.240 -7.135 41.501 1.00 80.81 225 ALA A O 1
ATOM 1615 N N . ALA A 1 226 ? -29.497 -8.411 42.122 1.00 80.56 226 ALA A N 1
ATOM 1616 C CA . ALA A 1 226 ? -30.136 -8.950 43.323 1.00 80.56 226 ALA A CA 1
ATOM 1617 C C . ALA A 1 226 ? -30.406 -7.863 44.382 1.00 80.56 226 ALA A C 1
ATOM 1619 O O . ALA A 1 226 ? -31.472 -7.849 44.999 1.00 80.56 226 ALA A O 1
ATOM 1620 N N . GLN A 1 227 ? -29.476 -6.916 44.559 1.00 81.56 227 GLN A N 1
ATOM 1621 C CA . GLN A 1 227 ? -29.669 -5.773 45.459 1.00 81.56 227 GLN A CA 1
ATOM 1622 C C . GLN A 1 227 ? -30.821 -4.870 45.000 1.00 81.56 227 GLN A C 1
ATOM 1624 O O . GLN A 1 227 ? -31.641 -4.457 45.818 1.00 81.56 227 GLN A O 1
ATOM 1629 N N . LEU A 1 228 ? -30.923 -4.604 43.694 1.00 81.50 228 LEU A N 1
ATOM 1630 C CA . LEU A 1 228 ? -32.011 -3.801 43.128 1.00 81.50 228 LEU A CA 1
ATOM 1631 C C . LEU A 1 228 ? -33.377 -4.480 43.292 1.00 81.50 228 LEU A C 1
ATOM 1633 O O . LEU A 1 228 ? -34.354 -3.813 43.620 1.00 81.50 228 LEU A O 1
ATOM 1637 N N . GLN A 1 229 ? -33.452 -5.802 43.121 1.00 79.00 229 GLN A N 1
ATOM 1638 C CA . GLN A 1 229 ? -34.691 -6.558 43.331 1.00 79.00 229 GLN A CA 1
ATOM 1639 C C . GLN A 1 229 ? -35.136 -6.577 44.799 1.00 79.00 229 GLN A C 1
ATOM 1641 O O . GLN A 1 229 ? -36.333 -6.529 45.069 1.00 79.00 229 GLN A O 1
ATOM 1646 N N . ALA A 1 230 ? -34.195 -6.604 45.748 1.00 79.75 230 ALA A N 1
ATOM 1647 C CA . ALA A 1 230 ? -34.499 -6.543 47.179 1.00 79.75 230 ALA A CA 1
ATOM 1648 C C . ALA A 1 230 ? -34.963 -5.149 47.649 1.00 79.75 230 ALA A C 1
ATOM 1650 O O . ALA A 1 230 ? -35.630 -5.045 48.677 1.00 79.75 230 ALA A O 1
ATOM 1651 N N . ALA A 1 231 ? -34.620 -4.087 46.912 1.00 75.31 231 ALA A N 1
ATOM 1652 C CA . ALA A 1 231 ? -34.968 -2.704 47.240 1.00 75.31 231 ALA A CA 1
ATOM 1653 C C . ALA A 1 231 ? -36.344 -2.257 46.705 1.00 75.31 231 ALA A C 1
ATOM 1655 O O . ALA A 1 231 ? -36.801 -1.163 47.042 1.00 75.31 231 ALA A O 1
ATOM 1656 N N . LEU A 1 232 ? -37.012 -3.070 45.877 1.00 68.69 232 LEU A N 1
ATOM 1657 C CA . LEU A 1 232 ? -38.345 -2.755 45.363 1.00 68.69 232 LEU A CA 1
ATOM 1658 C C . LEU A 1 232 ? -39.420 -3.057 46.427 1.00 68.69 232 LEU A C 1
ATOM 1660 O O . LEU A 1 232 ? -39.474 -4.182 46.932 1.00 68.69 232 LEU A O 1
ATOM 1664 N N . PRO A 1 233 ? -40.290 -2.088 46.773 1.00 67.19 233 PRO A N 1
ATOM 1665 C CA . PRO A 1 233 ? -41.416 -2.337 47.666 1.00 67.19 233 PRO A CA 1
ATOM 1666 C C . PRO A 1 233 ? -42.418 -3.290 46.996 1.00 67.19 233 PRO A C 1
ATOM 1668 O O . PRO A 1 233 ? -42.688 -3.168 45.800 1.00 67.19 233 PRO A O 1
ATOM 1671 N N . ARG A 1 234 ? -42.920 -4.258 47.773 1.00 61.34 234 ARG A N 1
ATOM 1672 C CA . ARG A 1 234 ? -43.921 -5.245 47.339 1.00 61.34 234 ARG A CA 1
ATOM 1673 C C . ARG A 1 234 ? -45.296 -4.631 47.122 1.00 61.34 234 ARG A C 1
ATOM 1675 O O . ARG A 1 234 ? -45.657 -3.731 47.912 1.00 61.34 234 ARG A O 1
#

Radius of gyration: 31.19 Å; Cα contacts (8 Å, |Δi|>4): 172; chains: 1; bounding box: 62×65×102 Å

pLDDT: mean 71.7, std 20.34, range [32.72, 98.19]

Foldseek 3Di:
DDDDDDDDDDDDDDDDDDDDDDDDDDDPPPPPPQAADPPVNLQQQLCVQPVNAQLDDPPPQFGGSNRDHLCLCVVQPVVVQHSHRSSHDSQSNVQSVLSCCQVPNPVVSVPSCVVVVPDHHRDHDDRDDDPPDDPDDDPDDDVVVVLVVVLVPLPLVVLVVVVVVVCVVCVVVVHHDDVVVVVVSVVVSVVSCVVCVVVNVVSVVVVVVVVVVVVVVVVVVVVVVVVVVVPDDD

Organism: NCBI:txid108486

Nearest PDB structures (foldseek):
  3eo5-assembly1_A  TM=8.926E-01  e=1.471E-08  Mycobacterium tuberculosis
  4emn-assembly1_A  TM=9.702E-01  e=1.106E-07  Mycobacterium tuberculosis
  5e27-assembly2_B  TM=8.982E-01  e=1.396E-06  Mycobacterium tuberculosis
  4ow1-assembly2_B  TM=9.358E-01  e=2.485E-06  Mycobacterium tuberculosis
  1xsf-assembly1_A  TM=7.273E-01  e=2.789E-06  Mycobacterium tuberculosis

Solvent-accessible surface area (backbone atoms only — not comparable to full-atom values): 14189 Å² total; per-residue (Å²): 138,83,86,88,78,89,79,87,83,90,78,92,75,92,78,91,79,90,82,80,94,73,94,75,90,82,76,81,74,78,65,76,78,71,48,56,58,51,72,67,55,55,50,53,41,10,39,64,65,46,70,53,35,35,61,37,69,84,80,80,68,39,21,10,17,74,49,39,37,62,65,59,35,51,78,49,57,33,58,85,56,25,95,42,46,35,70,21,55,64,57,47,43,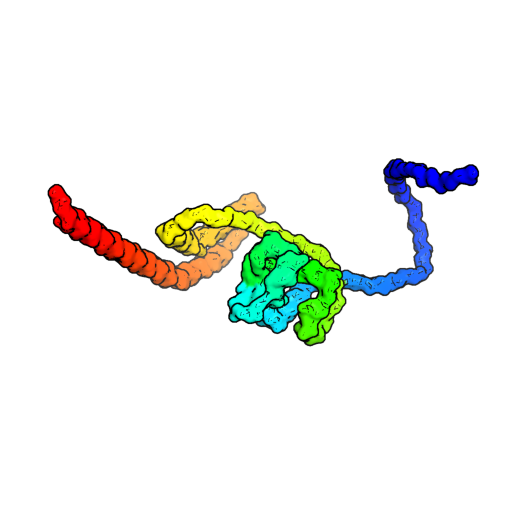47,32,31,46,29,51,45,30,63,75,57,38,57,64,79,44,55,68,52,30,62,74,70,65,62,78,57,34,59,49,96,60,78,51,79,78,67,78,72,75,73,73,77,82,72,77,79,78,55,70,68,60,56,52,52,48,54,66,69,59,64,73,57,64,66,54,48,58,52,51,53,49,53,54,51,53,34,50,75,70,74,41,82,80,59,66,69,58,55,53,51,48,53,53,53,49,52,54,49,48,65,66,47,50,63,57,54,53,51,53,50,54,53,51,54,52,52,52,52,52,52,51,52,52,52,53,50,54,51,52,53,53,53,52,56,64,72,69,54,84,129

Sequence (234 aa):
MAFNTKTSRFSTAARLTVAGVAVAAGSAILAPTASAAPDSDWDRLAQCESGGNWHTNTGNGYYGGLQFSAGTWNGFGGQEFGAFAHHASREEQIVVAERVLAAQGWGAWPSCSKKLGLNSAPTPRTAPGRPAAAPAPAAAATPAAANQQLAQAATVGQLDDIYNGIVAQARNAGVAVPQQVTDLYQSLRAQLSNAVAPVAGQVQGVADQAQGITGQVQNQVQGYAAQLQAALPR